Protein AF-A0A9E3A0Z9-F1 (afdb_monomer_lite)

Structure (mmCIF, N/CA/C/O backbone):
data_AF-A0A9E3A0Z9-F1
#
_entry.id   AF-A0A9E3A0Z9-F1
#
loop_
_atom_site.group_PDB
_atom_site.id
_atom_site.type_symbol
_atom_site.label_atom_id
_atom_site.label_alt_id
_atom_site.label_comp_id
_atom_site.label_asym_id
_atom_site.label_entity_id
_atom_site.label_seq_id
_atom_site.pdbx_PDB_ins_code
_atom_site.Cartn_x
_atom_site.Cartn_y
_atom_site.Cartn_z
_atom_site.occupancy
_atom_site.B_iso_or_equiv
_atom_site.auth_seq_id
_atom_site.auth_comp_id
_atom_site.auth_asym_id
_atom_site.auth_atom_id
_atom_site.pdbx_PDB_model_num
ATOM 1 N N . MET A 1 1 ? -8.422 15.807 7.560 1.00 93.38 1 MET A N 1
ATOM 2 C CA . MET A 1 1 ? -7.855 14.812 8.486 1.00 93.38 1 MET A CA 1
ATOM 3 C C . MET A 1 1 ? -8.916 13.778 8.808 1.00 93.38 1 MET A C 1
ATOM 5 O O . MET A 1 1 ? -10.058 14.167 9.030 1.00 93.38 1 MET A O 1
ATOM 9 N N . LEU A 1 2 ? -8.564 12.497 8.782 1.00 97.38 2 LEU A N 1
ATOM 10 C CA . LEU A 1 2 ? -9.433 11.378 9.141 1.00 97.38 2 LEU A CA 1
ATOM 11 C C . LEU A 1 2 ? -8.827 10.648 10.336 1.00 97.38 2 LEU A C 1
ATOM 13 O O . LEU A 1 2 ? -7.613 10.468 10.380 1.00 97.38 2 LEU A O 1
ATOM 17 N N . GLN A 1 3 ? -9.668 10.212 11.266 1.00 98.00 3 GLN A N 1
ATOM 18 C CA . GLN A 1 3 ? -9.261 9.460 12.449 1.00 98.00 3 GLN A CA 1
ATOM 19 C C . GLN A 1 3 ? -9.745 8.022 12.341 1.00 98.00 3 GLN A C 1
ATOM 21 O O . GLN A 1 3 ? -10.864 7.761 11.891 1.00 98.00 3 GLN A O 1
ATOM 26 N N . GLY A 1 4 ? -8.900 7.087 12.757 1.00 98.12 4 GLY A N 1
ATOM 27 C CA . GLY A 1 4 ? -9.261 5.684 12.765 1.00 98.12 4 GLY A CA 1
ATOM 28 C C . GLY A 1 4 ? -8.598 4.890 13.873 1.00 98.12 4 GLY A C 1
ATOM 29 O O . GLY A 1 4 ? -7.607 5.297 14.486 1.00 98.12 4 GLY A O 1
ATOM 30 N N . ALA A 1 5 ? -9.159 3.713 14.121 1.00 98.62 5 ALA A N 1
ATOM 31 C CA . ALA A 1 5 ? -8.646 2.774 15.094 1.00 98.62 5 ALA A CA 1
ATOM 32 C C . ALA A 1 5 ? -8.959 1.324 14.713 1.00 98.62 5 ALA A C 1
ATOM 34 O O . ALA A 1 5 ? -9.880 1.026 13.952 1.00 98.62 5 ALA A O 1
ATOM 35 N N . CYS A 1 6 ? -8.197 0.380 15.264 1.00 98.62 6 CYS A N 1
ATOM 36 C CA . CYS A 1 6 ? -8.640 -1.012 15.275 1.00 98.62 6 CYS A CA 1
ATOM 37 C C . CYS A 1 6 ? -9.881 -1.179 16.177 1.00 98.62 6 CYS A C 1
ATOM 39 O O . CYS A 1 6 ? -10.184 -0.311 16.991 1.00 98.62 6 CYS A O 1
ATOM 41 N N . HIS A 1 7 ? -10.573 -2.322 16.093 1.00 98.31 7 HIS A N 1
ATOM 42 C CA . HIS A 1 7 ? -11.828 -2.538 16.831 1.00 98.31 7 HIS A CA 1
ATOM 43 C C . HIS A 1 7 ? -11.708 -2.332 18.351 1.00 98.31 7 HIS A C 1
ATOM 45 O O . HIS A 1 7 ? -12.604 -1.760 18.959 1.00 98.31 7 HIS A O 1
ATOM 51 N N . CYS A 1 8 ? -10.603 -2.763 18.972 1.00 98.25 8 CYS A N 1
ATOM 52 C CA . CYS A 1 8 ? -10.393 -2.571 20.411 1.00 98.25 8 CYS A CA 1
ATOM 53 C C . CYS A 1 8 ? -9.849 -1.181 20.787 1.00 98.25 8 CYS A C 1
ATOM 55 O O . CYS A 1 8 ? -9.612 -0.925 21.963 1.00 98.25 8 CYS A O 1
ATOM 57 N N . GLY A 1 9 ? -9.587 -0.303 19.814 1.00 98.12 9 GLY A N 1
ATOM 58 C CA . GLY A 1 9 ? -9.062 1.044 20.049 1.00 98.12 9 GLY A CA 1
ATOM 59 C C . GLY A 1 9 ? -7.584 1.113 20.450 1.00 98.12 9 GLY A C 1
ATOM 60 O O . GLY A 1 9 ? -7.085 2.203 20.713 1.00 98.12 9 GLY A O 1
ATOM 61 N N . CYS A 1 10 ? -6.878 -0.019 20.517 1.00 98.06 10 CYS A N 1
ATOM 62 C CA . CYS A 1 10 ? -5.469 -0.076 20.919 1.00 98.06 10 CYS A CA 1
ATOM 63 C C . CYS A 1 10 ? -4.543 0.557 19.870 1.00 98.06 10 CYS A C 1
ATOM 65 O O . CYS A 1 10 ? -3.670 1.347 20.218 1.00 98.06 10 CYS A O 1
ATOM 67 N N . VAL A 1 11 ? -4.773 0.247 18.591 1.00 98.75 11 VAL A N 1
ATOM 68 C CA . VAL A 1 11 ? -4.082 0.887 17.468 1.00 98.75 11 VAL A CA 1
ATOM 69 C C . VAL A 1 11 ? -4.921 2.067 17.012 1.00 98.75 11 VAL A C 1
ATOM 71 O O . VAL A 1 11 ? -6.063 1.854 16.604 1.00 98.75 11 VAL A O 1
ATOM 74 N N . LYS A 1 12 ? -4.358 3.273 17.056 1.00 98.62 12 LYS A N 1
ATOM 75 C CA . LYS A 1 12 ? -5.005 4.521 16.629 1.00 98.62 12 LYS A CA 1
ATOM 76 C C . LYS A 1 12 ? -4.141 5.222 15.599 1.00 98.62 12 LYS A C 1
ATOM 78 O O . LYS A 1 12 ? -2.916 5.145 15.676 1.00 98.62 12 LYS A O 1
ATOM 83 N N . PHE A 1 13 ? -4.770 5.904 14.658 1.00 98.62 13 PHE A N 1
ATOM 84 C CA . PHE A 1 13 ? -4.065 6.633 13.619 1.00 98.62 13 PHE A CA 1
ATOM 85 C C . PHE A 1 13 ? -4.859 7.825 13.112 1.00 98.62 13 PHE A C 1
ATOM 87 O O . PHE A 1 13 ? -6.088 7.860 13.194 1.00 98.62 13 PHE A O 1
ATOM 94 N N . GLU A 1 14 ? -4.122 8.759 12.534 1.00 98.38 14 GLU A N 1
ATOM 95 C CA . GLU A 1 14 ? -4.649 9.845 11.728 1.00 98.38 14 GLU A CA 1
ATOM 96 C C . GLU A 1 14 ? -4.107 9.742 10.309 1.00 98.38 14 GLU A C 1
ATOM 98 O O . GLU A 1 14 ? -3.005 9.242 10.075 1.00 98.38 14 GLU A O 1
ATOM 103 N N . VAL A 1 15 ? -4.926 10.157 9.345 1.00 98.00 15 VAL A N 1
ATOM 104 C CA . VAL A 1 15 ? -4.524 10.192 7.944 1.00 98.00 15 VAL A CA 1
ATOM 105 C C . VAL A 1 15 ? -5.100 11.398 7.211 1.00 98.00 15 VAL A C 1
ATOM 107 O O . VAL A 1 15 ? -6.305 11.675 7.252 1.00 98.00 15 VAL A O 1
ATOM 110 N N . GLU A 1 16 ? -4.243 12.115 6.492 1.00 97.81 16 GLU A N 1
ATOM 111 C CA . GLU A 1 16 ? -4.647 13.145 5.549 1.00 97.81 16 GLU A CA 1
ATOM 112 C C . GLU A 1 16 ? -4.947 12.505 4.191 1.00 97.81 16 GLU A C 1
ATOM 114 O O . GLU A 1 16 ? -4.068 12.192 3.397 1.00 97.81 16 GLU A O 1
ATOM 119 N N . ALA A 1 17 ? -6.228 12.271 3.911 1.00 94.94 17 ALA A N 1
ATOM 120 C CA . ALA A 1 17 ? -6.646 11.729 2.628 1.00 94.94 17 ALA A CA 1
ATOM 121 C C . ALA A 1 17 ? -8.016 12.257 2.210 1.00 94.94 17 ALA A C 1
ATOM 123 O O . ALA A 1 17 ? -8.926 12.428 3.024 1.00 94.94 17 ALA A O 1
ATOM 124 N N . LYS A 1 18 ? -8.191 12.437 0.899 1.00 94.06 18 LYS A N 1
ATOM 125 C CA . LYS A 1 18 ? -9.509 12.559 0.278 1.00 94.06 18 LYS A CA 1
ATOM 126 C C . LYS A 1 18 ? -10.006 11.153 -0.061 1.00 94.06 18 LYS A C 1
ATOM 128 O O . LYS A 1 18 ? -9.414 10.492 -0.910 1.00 94.06 18 LYS A O 1
ATOM 133 N N . LEU A 1 19 ? -11.069 10.694 0.600 1.00 94.00 19 LEU A N 1
ATOM 134 C CA . LEU A 1 19 ? -11.705 9.400 0.319 1.00 94.00 19 LEU A CA 1
ATOM 135 C C . LEU A 1 19 ? -12.586 9.492 -0.933 1.00 94.00 19 LEU A C 1
ATOM 137 O O . LEU A 1 19 ? -13.796 9.675 -0.851 1.00 94.00 19 LEU A O 1
ATOM 141 N N . ASP A 1 20 ? -11.973 9.406 -2.108 1.00 92.38 20 ASP A N 1
ATOM 142 C CA . ASP A 1 20 ? -12.653 9.427 -3.408 1.00 92.38 20 ASP A CA 1
ATOM 143 C C . ASP A 1 20 ? -12.890 8.021 -3.993 1.00 92.38 20 ASP A C 1
ATOM 145 O O . ASP A 1 20 ? -13.723 7.841 -4.887 1.00 92.38 20 ASP A O 1
ATOM 149 N N . TYR A 1 21 ? -12.176 7.012 -3.495 1.00 96.69 21 TYR A N 1
ATOM 150 C CA . TYR A 1 21 ? -12.401 5.605 -3.804 1.00 96.69 21 TYR A CA 1
ATOM 151 C C . TYR A 1 21 ? -11.877 4.699 -2.690 1.00 96.69 21 TYR A C 1
ATOM 153 O O . TYR A 1 21 ? -11.200 5.138 -1.769 1.00 96.69 21 TYR A O 1
ATOM 161 N N . VAL A 1 22 ? -12.169 3.409 -2.815 1.00 98.00 22 VAL A N 1
ATOM 162 C CA . VAL A 1 22 ? -11.526 2.331 -2.058 1.00 98.00 22 VAL A CA 1
ATOM 163 C C . VAL A 1 22 ? -11.139 1.202 -2.994 1.00 98.00 22 VAL A C 1
ATOM 165 O O . VAL A 1 22 ? -11.735 1.036 -4.058 1.00 98.00 22 VAL A O 1
ATOM 168 N N . VAL A 1 23 ? -10.141 0.417 -2.610 1.00 97.56 23 VAL A N 1
ATOM 169 C CA . VAL A 1 23 ? -9.679 -0.752 -3.351 1.00 97.56 23 VAL A CA 1
ATOM 170 C C . VAL A 1 23 ? -10.150 -2.021 -2.655 1.00 97.56 23 VAL A C 1
ATOM 172 O O . VAL A 1 23 ? -9.829 -2.254 -1.488 1.00 97.56 23 VAL A O 1
ATOM 175 N N . ASP A 1 24 ? -10.861 -2.857 -3.406 1.00 97.94 24 ASP A N 1
ATOM 176 C CA . ASP A 1 24 ? -11.280 -4.197 -2.996 1.00 97.94 24 ASP A CA 1
ATOM 177 C C . ASP A 1 24 ? -10.513 -5.244 -3.814 1.00 97.94 24 ASP A C 1
ATOM 179 O O . ASP A 1 24 ? -10.641 -5.314 -5.037 1.00 97.94 24 ASP A O 1
ATOM 183 N N . CYS A 1 25 ? -9.666 -6.026 -3.144 1.00 97.44 25 CYS A N 1
ATOM 184 C CA . CYS A 1 25 ? -8.789 -7.006 -3.778 1.00 97.44 25 CYS A CA 1
ATOM 185 C C . CYS A 1 25 ? -9.310 -8.429 -3.559 1.00 97.44 25 CYS A C 1
ATOM 187 O O . CYS A 1 25 ? -9.477 -8.880 -2.425 1.00 97.44 25 CYS A O 1
ATOM 189 N N . ASN A 1 26 ? -9.468 -9.177 -4.651 1.00 97.75 26 ASN A N 1
ATOM 190 C CA . ASN A 1 26 ? -10.032 -10.531 -4.634 1.00 97.75 26 ASN A CA 1
ATOM 191 C C . ASN A 1 26 ? -9.015 -11.654 -4.311 1.00 97.75 26 ASN A C 1
ATOM 193 O O . ASN A 1 26 ? -9.398 -12.828 -4.302 1.00 97.75 26 ASN A O 1
ATOM 197 N N . CYS A 1 27 ? -7.735 -11.345 -4.049 1.00 96.44 27 CYS A N 1
ATOM 198 C CA . CYS A 1 27 ? -6.728 -12.380 -3.781 1.00 96.44 27 CYS A CA 1
ATOM 199 C C . CYS A 1 27 ? -7.078 -13.197 -2.528 1.00 96.44 27 CYS A C 1
ATOM 201 O O . CYS A 1 27 ? -7.818 -12.744 -1.651 1.00 96.44 27 CYS A O 1
ATOM 203 N N . SER A 1 28 ? -6.501 -14.395 -2.400 1.00 97.12 28 SER A N 1
ATOM 204 C CA . SER A 1 28 ? -6.833 -15.345 -1.329 1.00 97.12 28 SER A CA 1
ATOM 205 C C . SER A 1 28 ? -6.736 -14.754 0.087 1.00 97.12 28 SER A C 1
ATOM 207 O O . SER A 1 28 ? -7.569 -15.084 0.935 1.00 97.12 28 SER A O 1
ATOM 209 N N . SER A 1 29 ? -5.769 -13.870 0.347 1.00 96.44 29 SER A N 1
ATOM 210 C CA . SER A 1 29 ? -5.614 -13.192 1.638 1.00 96.44 29 SER A CA 1
ATOM 211 C C . SER A 1 29 ? -6.594 -12.025 1.802 1.00 96.44 29 SER A C 1
ATOM 213 O O . SER A 1 29 ? -7.256 -11.918 2.833 1.00 96.44 29 SER A O 1
ATOM 215 N N . CYS A 1 30 ? -6.728 -11.161 0.792 1.00 96.38 30 CYS A N 1
ATOM 216 C CA . CYS A 1 30 ? -7.554 -9.953 0.872 1.00 96.38 30 CYS A CA 1
ATOM 217 C C . CYS A 1 30 ? -9.050 -10.272 0.966 1.00 96.38 30 CYS A C 1
ATOM 219 O O . CYS A 1 30 ? -9.719 -9.730 1.846 1.00 96.38 30 CYS A O 1
ATOM 221 N N . ARG A 1 31 ? -9.546 -11.244 0.187 1.00 96.75 31 ARG A N 1
ATOM 222 C CA . ARG A 1 31 ? -10.953 -11.676 0.261 1.00 96.75 31 ARG A CA 1
ATOM 223 C C . ARG A 1 31 ? -11.354 -12.216 1.636 1.00 96.75 31 ARG A C 1
ATOM 225 O O . ARG A 1 31 ? -12.520 -12.154 1.994 1.00 96.75 31 ARG A O 1
ATOM 232 N N . ARG A 1 32 ? -10.402 -12.779 2.396 1.00 97.31 32 ARG A N 1
ATOM 233 C CA . ARG A 1 32 ? -10.636 -13.291 3.759 1.00 97.31 32 ARG A CA 1
ATOM 234 C C . ARG A 1 32 ? -10.639 -12.176 4.803 1.00 97.31 32 ARG A C 1
ATOM 236 O O . ARG A 1 32 ? -11.333 -12.299 5.800 1.00 97.31 32 ARG A O 1
ATOM 243 N N . LYS A 1 33 ? -9.877 -11.103 4.571 1.00 96.00 33 LYS A N 1
ATOM 244 C CA . LYS A 1 33 ? -9.833 -9.929 5.458 1.00 96.00 33 LYS A CA 1
ATOM 245 C C . LYS A 1 33 ? -11.059 -9.032 5.292 1.00 96.00 33 LYS A C 1
ATOM 247 O O . LYS A 1 33 ? -11.434 -8.361 6.243 1.00 96.00 33 LYS A O 1
ATOM 252 N N . GLY A 1 34 ? -11.636 -8.968 4.087 1.00 96.06 34 GLY A N 1
ATOM 253 C CA . GLY A 1 34 ? -12.782 -8.096 3.787 1.00 96.06 34 GLY A CA 1
ATOM 254 C C . GLY A 1 34 ? -12.481 -6.595 3.929 1.00 96.06 34 GLY A C 1
ATOM 255 O O . GLY A 1 34 ? -13.395 -5.787 4.107 1.00 96.06 34 GLY A O 1
ATOM 256 N N . ALA A 1 35 ? -11.199 -6.222 3.899 1.00 96.94 35 ALA A N 1
ATOM 257 C CA . ALA A 1 35 ? -10.737 -4.851 4.071 1.00 96.94 35 ALA A CA 1
ATOM 258 C C . ALA A 1 35 ? -10.937 -4.023 2.793 1.00 96.94 35 ALA A C 1
ATOM 260 O O . ALA A 1 35 ? -10.783 -4.541 1.688 1.00 96.94 35 ALA A O 1
ATOM 261 N N . LEU 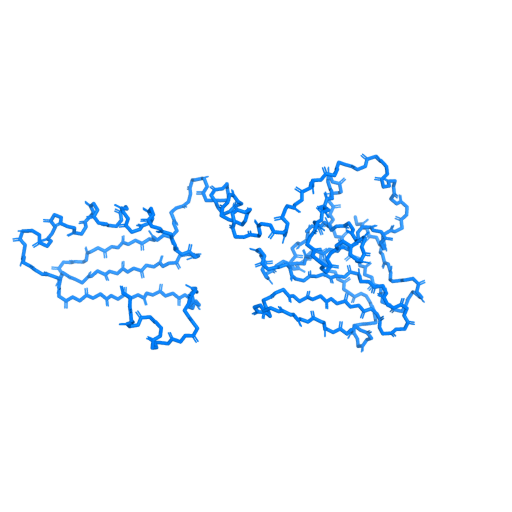A 1 36 ? -11.228 -2.733 2.967 1.00 98.19 36 LEU A N 1
ATOM 262 C CA . LEU A 1 36 ? -11.323 -1.753 1.885 1.00 98.19 36 LEU A CA 1
ATOM 263 C C . LEU A 1 36 ? -10.150 -0.787 2.011 1.00 98.19 36 LEU A C 1
ATOM 265 O O . LEU A 1 36 ? -10.084 -0.026 2.972 1.00 98.19 36 LEU A O 1
ATOM 269 N N . TRP A 1 37 ? -9.208 -0.849 1.075 1.00 98.12 37 TRP A N 1
ATOM 270 C CA . TRP A 1 37 ? -7.937 -0.133 1.186 1.00 98.12 37 TRP A CA 1
ATOM 271 C C . TRP A 1 37 ? -7.987 1.226 0.495 1.00 98.12 37 TRP A C 1
ATOM 273 O O . TRP A 1 37 ? -8.442 1.313 -0.642 1.00 98.12 37 TRP A O 1
ATOM 283 N N . HIS A 1 38 ? -7.435 2.260 1.122 1.00 98.00 38 HIS A N 1
ATOM 284 C CA . HIS A 1 38 ? -7.137 3.531 0.456 1.00 98.00 38 HIS A CA 1
ATOM 285 C C . HIS A 1 38 ? -5.660 3.890 0.649 1.00 98.00 38 HIS A C 1
ATOM 287 O O . HIS A 1 38 ? -5.158 3.732 1.765 1.00 98.00 38 HIS A O 1
ATOM 293 N N . PRO A 1 39 ? -4.923 4.299 -0.402 1.00 96.31 39 PRO A N 1
ATOM 294 C CA . PRO A 1 39 ? -3.501 4.579 -0.272 1.00 96.31 39 PRO A CA 1
ATOM 295 C C . PRO A 1 39 ? -3.247 5.961 0.347 1.00 96.31 39 PRO A C 1
ATOM 297 O O . PRO A 1 39 ? -3.937 6.927 0.034 1.00 96.31 39 PRO A O 1
ATOM 300 N N . ALA A 1 40 ? -2.192 6.063 1.149 1.00 96.50 40 ALA A N 1
ATOM 301 C CA . ALA A 1 40 ? -1.688 7.296 1.753 1.00 96.50 40 ALA A CA 1
ATOM 302 C C . ALA A 1 40 ? -0.171 7.398 1.518 1.00 96.50 40 ALA A C 1
ATOM 304 O O . ALA A 1 40 ? 0.505 6.370 1.377 1.00 96.50 40 ALA A O 1
ATOM 305 N N . ALA A 1 41 ? 0.374 8.611 1.384 1.00 94.38 41 ALA A N 1
ATOM 306 C CA . ALA A 1 41 ? 1.829 8.771 1.396 1.00 94.38 41 ALA A CA 1
ATOM 307 C C . ALA A 1 41 ? 2.382 8.500 2.805 1.00 94.38 41 ALA A C 1
ATOM 309 O O . ALA A 1 41 ? 1.627 8.449 3.773 1.00 94.38 41 ALA A O 1
ATOM 310 N N . GLU A 1 42 ? 3.701 8.326 2.922 1.00 92.00 42 GLU A N 1
ATOM 311 C CA . GLU A 1 42 ? 4.352 8.158 4.231 1.00 92.00 42 GLU A CA 1
ATOM 312 C C . GLU A 1 42 ? 4.030 9.313 5.178 1.00 92.00 42 GLU A C 1
ATOM 314 O O . GLU A 1 42 ? 3.682 9.088 6.327 1.00 92.00 42 GLU A O 1
ATOM 319 N N . ALA A 1 43 ? 4.129 10.540 4.664 1.00 95.44 43 ALA A N 1
ATOM 320 C CA . ALA A 1 43 ? 3.953 11.764 5.435 1.00 95.44 43 ALA A CA 1
ATOM 321 C C . ALA A 1 43 ? 2.492 12.042 5.817 1.00 95.44 43 ALA A C 1
ATOM 323 O O . ALA A 1 43 ? 2.250 12.854 6.701 1.00 95.44 43 ALA A O 1
ATOM 324 N N . ASP A 1 44 ? 1.537 11.374 5.165 1.00 97.31 44 ASP A N 1
ATOM 325 C CA . ASP A 1 44 ? 0.112 11.642 5.350 1.00 97.31 44 ASP A CA 1
ATOM 326 C C . ASP A 1 44 ? -0.521 10.736 6.410 1.00 97.31 44 ASP A C 1
ATOM 328 O O . ASP A 1 44 ? -1.692 10.924 6.716 1.00 97.31 44 ASP A O 1
ATOM 332 N N . LEU A 1 45 ? 0.187 9.720 6.923 1.00 98.00 45 LEU A N 1
ATOM 333 C CA . LEU A 1 45 ? -0.345 8.762 7.894 1.00 98.00 45 LEU A CA 1
ATOM 334 C C . LEU A 1 45 ? 0.523 8.726 9.147 1.00 98.00 45 LEU A C 1
ATOM 336 O O . LEU A 1 45 ? 1.700 8.378 9.089 1.00 98.00 45 LEU A O 1
ATOM 340 N N . GLU A 1 46 ? -0.102 8.978 10.291 1.00 98.12 46 GLU A N 1
ATOM 341 C CA . GLU A 1 46 ? 0.545 8.936 11.596 1.00 98.12 46 GLU A CA 1
ATOM 342 C C . GLU A 1 46 ? -0.124 7.889 12.491 1.00 98.12 46 GLU A C 1
ATOM 344 O O . GLU A 1 46 ? -1.342 7.887 12.678 1.00 98.12 46 GLU A O 1
ATOM 349 N N . ILE A 1 47 ? 0.672 6.982 13.065 1.00 98.19 47 ILE A N 1
ATOM 350 C CA . ILE A 1 47 ? 0.198 6.039 14.082 1.00 98.19 47 ILE A CA 1
ATOM 351 C C . ILE A 1 47 ? 0.299 6.733 15.439 1.00 98.19 47 ILE A C 1
ATOM 353 O O . ILE A 1 47 ? 1.378 6.867 16.005 1.00 98.19 47 ILE A O 1
ATOM 357 N N . LEU A 1 48 ? -0.848 7.134 15.980 1.00 98.06 48 LEU A N 1
ATOM 358 C CA . LEU A 1 48 ? -0.943 7.853 17.252 1.00 98.06 48 LEU A CA 1
ATOM 359 C C . LEU A 1 48 ? -0.734 6.944 18.473 1.00 98.06 48 LEU A C 1
ATOM 361 O O . LEU A 1 48 ? -0.467 7.420 19.575 1.00 98.06 48 LEU A O 1
ATOM 365 N N . GLY A 1 49 ? -0.906 5.628 18.315 1.00 97.69 49 GLY A N 1
ATOM 366 C CA . GLY A 1 49 ? -0.717 4.667 19.399 1.00 97.69 49 GLY A CA 1
ATOM 367 C C . GLY A 1 49 ? -0.896 3.214 18.968 1.00 97.69 49 GLY A C 1
ATOM 368 O O . GLY A 1 49 ? -1.512 2.929 17.942 1.00 97.69 49 GLY A O 1
ATOM 369 N N . GLY A 1 50 ? -0.353 2.292 19.770 1.00 97.50 50 GLY A N 1
ATOM 370 C CA . GLY A 1 50 ? -0.480 0.845 19.556 1.00 97.50 50 GLY A CA 1
ATOM 371 C C . GLY A 1 50 ? 0.434 0.264 18.475 1.00 97.50 50 GLY A C 1
ATOM 372 O O . GLY A 1 50 ? 0.208 -0.862 18.039 1.00 97.50 50 GLY A O 1
ATOM 373 N N . GLU A 1 51 ? 1.475 0.982 18.036 1.00 97.75 51 GLU A N 1
ATOM 374 C CA . GLU A 1 51 ? 2.435 0.464 17.046 1.00 97.75 51 GLU A CA 1
ATOM 375 C C . GLU A 1 51 ? 3.085 -0.845 17.518 1.00 97.75 51 GLU A C 1
ATOM 377 O O . GLU A 1 51 ? 3.149 -1.822 16.772 1.00 97.75 51 GLU A O 1
ATOM 382 N N . ALA A 1 52 ? 3.463 -0.910 18.799 1.00 98.06 52 ALA A N 1
ATOM 383 C CA . ALA A 1 52 ? 4.014 -2.112 19.417 1.00 98.06 52 ALA A CA 1
ATOM 384 C C . ALA A 1 52 ? 3.027 -3.291 19.455 1.00 98.06 52 ALA A C 1
ATOM 386 O O . ALA A 1 52 ? 3.464 -4.413 19.699 1.00 98.06 52 ALA A O 1
ATOM 387 N N . ASP A 1 53 ? 1.729 -3.065 19.223 1.00 98.50 53 ASP A N 1
ATOM 388 C CA . ASP A 1 53 ? 0.664 -4.072 19.185 1.00 98.50 53 ASP A CA 1
ATOM 389 C C . ASP A 1 53 ? 0.281 -4.511 17.766 1.00 98.50 53 ASP A C 1
ATOM 391 O O . ASP A 1 53 ? -0.556 -5.409 17.591 1.00 98.50 53 ASP A O 1
ATOM 395 N N . LEU A 1 54 ? 0.921 -3.931 16.748 1.00 98.56 54 LEU A N 1
ATOM 396 C CA . LEU A 1 54 ? 0.834 -4.410 15.378 1.00 98.56 54 LEU A CA 1
ATOM 397 C C . LEU A 1 54 ? 1.680 -5.670 15.187 1.00 98.56 54 LEU A C 1
ATOM 399 O O . LEU A 1 54 ? 2.836 -5.763 15.596 1.00 98.56 54 LEU A O 1
ATOM 403 N N . VAL A 1 55 ? 1.097 -6.649 14.503 1.00 98.69 55 VAL A N 1
ATOM 404 C CA . VAL A 1 55 ? 1.762 -7.876 14.072 1.00 98.69 55 VAL A CA 1
ATOM 405 C C . VAL A 1 55 ? 1.889 -7.851 12.560 1.00 98.69 55 VAL A C 1
ATOM 407 O O . VAL A 1 55 ? 0.913 -7.623 11.843 1.00 98.69 55 VAL A O 1
ATOM 410 N N . LEU A 1 56 ? 3.106 -8.093 12.079 1.00 98.56 56 LEU A N 1
ATOM 411 C CA . LEU A 1 56 ? 3.423 -8.180 10.662 1.00 98.56 56 LEU A CA 1
ATOM 412 C C . LEU A 1 56 ? 3.158 -9.595 10.133 1.00 98.56 56 LEU A C 1
ATOM 414 O O . LEU A 1 56 ? 3.722 -10.574 10.613 1.00 98.56 56 LEU A O 1
ATOM 418 N N . TYR A 1 57 ? 2.350 -9.679 9.082 1.00 98.31 57 TYR A N 1
ATOM 419 C CA . TYR A 1 57 ? 2.130 -10.874 8.282 1.00 98.31 57 TYR A CA 1
ATOM 420 C C . TYR A 1 57 ? 2.616 -10.657 6.844 1.00 98.31 57 TYR A C 1
ATOM 422 O O . TYR A 1 57 ? 2.216 -9.704 6.167 1.00 98.31 57 TYR A O 1
ATOM 430 N N . GLN A 1 58 ? 3.465 -11.566 6.367 1.00 97.88 58 GLN A N 1
ATOM 431 C CA . GLN A 1 58 ? 4.012 -11.589 5.010 1.00 97.88 58 GLN A CA 1
ATOM 432 C C . GLN A 1 58 ? 3.874 -13.002 4.439 1.00 97.88 58 GLN A C 1
ATOM 434 O O . GLN A 1 58 ? 3.989 -13.987 5.164 1.00 97.88 58 GLN A O 1
ATOM 439 N N . PHE A 1 59 ? 3.646 -13.102 3.135 1.00 93.81 59 PHE A N 1
ATOM 440 C CA . PHE A 1 59 ? 3.543 -14.374 2.421 1.00 93.81 59 PHE A CA 1
ATOM 441 C C . PHE A 1 59 ? 4.012 -14.204 0.971 1.00 93.81 59 PHE A C 1
ATOM 443 O O . PHE A 1 59 ? 4.235 -13.078 0.517 1.00 93.81 59 PHE A O 1
ATOM 450 N N . ASN A 1 60 ? 4.138 -15.318 0.244 1.00 93.06 60 ASN A N 1
ATOM 451 C CA . ASN A 1 60 ? 4.599 -15.347 -1.146 1.00 93.06 60 ASN A CA 1
ATOM 452 C C . ASN A 1 60 ? 5.953 -14.621 -1.311 1.00 93.06 60 ASN A C 1
ATOM 454 O O . ASN A 1 60 ? 6.910 -14.990 -0.639 1.00 93.06 60 ASN A O 1
ATOM 458 N N . THR A 1 61 ? 6.025 -13.548 -2.108 1.00 90.06 61 THR A N 1
ATOM 459 C CA . THR A 1 61 ? 7.250 -12.756 -2.335 1.00 90.06 61 THR A CA 1
ATOM 460 C C . THR A 1 61 ? 7.738 -11.997 -1.100 1.00 90.06 61 THR A C 1
ATOM 462 O O . THR A 1 61 ? 8.797 -11.379 -1.129 1.00 90.06 61 THR A O 1
ATOM 465 N N . ARG A 1 62 ? 6.941 -11.960 -0.021 1.00 92.62 62 ARG A N 1
ATOM 466 C CA . ARG A 1 62 ? 7.203 -11.190 1.207 1.00 92.62 62 ARG A CA 1
ATOM 467 C C . ARG A 1 62 ? 7.359 -9.680 0.976 1.00 92.62 62 ARG A C 1
ATOM 469 O O . ARG A 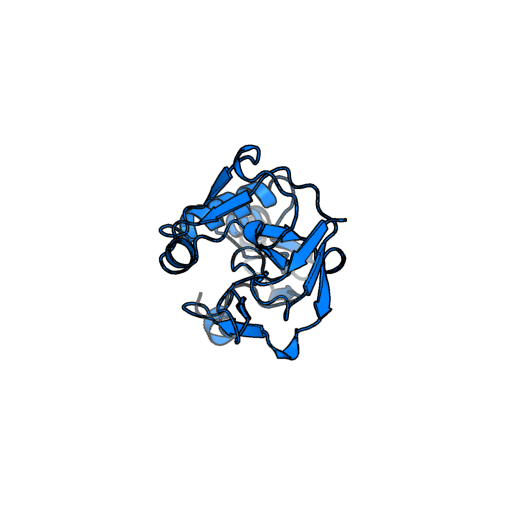1 62 ? 7.755 -8.964 1.886 1.00 92.62 62 ARG A O 1
ATOM 476 N N . THR A 1 63 ? 6.991 -9.168 -0.197 1.00 90.56 63 THR A N 1
ATOM 477 C CA . THR A 1 63 ? 7.064 -7.733 -0.510 1.00 90.56 63 THR A CA 1
ATOM 478 C C . THR A 1 63 ? 5.961 -6.949 0.199 1.00 90.56 63 THR A C 1
ATOM 480 O O . THR A 1 63 ? 6.230 -5.932 0.834 1.00 90.56 63 THR A O 1
ATOM 483 N N . ALA A 1 64 ? 4.715 -7.430 0.121 1.00 94.94 64 ALA A N 1
ATOM 484 C CA . ALA A 1 64 ? 3.608 -6.811 0.839 1.00 94.94 64 ALA A CA 1
ATOM 485 C C . ALA A 1 64 ? 3.751 -7.049 2.345 1.00 94.94 64 ALA A C 1
ATOM 487 O O . ALA A 1 64 ? 3.980 -8.181 2.778 1.00 94.94 64 ALA A O 1
ATOM 488 N N . LYS A 1 65 ? 3.556 -5.996 3.138 1.00 98.25 65 LYS A N 1
ATOM 489 C CA . LYS A 1 65 ? 3.535 -6.063 4.603 1.00 98.25 65 LYS A CA 1
ATOM 490 C C . LYS A 1 65 ? 2.107 -5.852 5.073 1.00 98.25 65 LYS A C 1
ATOM 492 O O . LYS A 1 65 ? 1.558 -4.776 4.868 1.00 98.25 65 LYS A O 1
ATOM 497 N N . HIS A 1 66 ? 1.485 -6.863 5.669 1.00 98.38 66 HIS A N 1
ATOM 498 C CA . HIS A 1 66 ? 0.149 -6.728 6.244 1.00 98.38 66 HIS A CA 1
ATOM 499 C C . HIS A 1 66 ? 0.252 -6.581 7.753 1.00 98.38 66 HIS A C 1
ATOM 501 O O . HIS A 1 66 ? 0.837 -7.446 8.395 1.00 98.38 66 HIS A O 1
ATOM 507 N N . TYR A 1 67 ? -0.355 -5.544 8.317 1.00 98.56 67 TYR A N 1
ATOM 508 C CA . TYR A 1 67 ? -0.334 -5.308 9.755 1.00 98.56 67 TYR A CA 1
ATOM 509 C C . TYR A 1 67 ? -1.712 -5.581 10.347 1.00 98.56 67 TYR A C 1
ATOM 511 O O . TYR A 1 67 ? -2.722 -5.188 9.760 1.00 98.56 67 TYR A O 1
ATOM 519 N N . PHE A 1 68 ? -1.760 -6.269 11.485 1.00 98.69 68 PHE A N 1
ATOM 520 C CA . PHE A 1 68 ? -2.989 -6.472 12.250 1.00 98.69 68 PHE A CA 1
ATOM 521 C C . PHE A 1 68 ? -2.766 -6.263 13.739 1.00 98.69 68 PHE A C 1
ATOM 523 O O . PHE A 1 68 ? -1.675 -6.491 14.250 1.00 98.69 68 PHE A O 1
ATOM 530 N N . CYS A 1 69 ? -3.805 -5.829 14.442 1.00 98.75 69 CYS A N 1
ATOM 531 C CA . CYS A 1 69 ? -3.769 -5.692 15.889 1.00 98.75 69 CYS A CA 1
ATOM 532 C C . CYS A 1 69 ? -3.768 -7.079 16.541 1.00 98.75 69 CYS A C 1
ATOM 534 O O . CYS A 1 69 ? -4.701 -7.856 16.324 1.00 98.75 69 CYS A O 1
ATOM 536 N N . ARG A 1 70 ? -2.775 -7.373 17.390 1.00 98.62 70 ARG A N 1
ATOM 537 C CA . ARG A 1 70 ? -2.702 -8.655 18.119 1.00 98.62 70 ARG A CA 1
ATOM 538 C C . ARG A 1 70 ? -3.911 -8.937 19.015 1.00 98.62 70 ARG A C 1
ATOM 540 O O . ARG A 1 70 ? -4.188 -10.093 19.300 1.00 98.62 70 ARG A O 1
ATOM 547 N N . HIS A 1 71 ? -4.612 -7.890 19.456 1.00 98.56 71 HIS A N 1
ATOM 548 C CA . HIS A 1 71 ? -5.693 -7.994 20.442 1.00 98.56 71 HIS A CA 1
ATOM 549 C C . HIS A 1 71 ? -7.056 -8.287 19.813 1.00 98.56 71 HIS A C 1
ATOM 551 O O . HIS A 1 71 ? -7.856 -9.001 20.402 1.00 98.56 71 HIS A O 1
ATOM 557 N N . CYS A 1 72 ? -7.338 -7.740 18.625 1.00 98.56 72 CYS A N 1
ATOM 558 C CA . CYS A 1 72 ? -8.650 -7.878 17.974 1.00 98.56 72 CYS A CA 1
ATOM 559 C C . CYS A 1 72 ? -8.599 -8.439 16.546 1.00 98.56 72 CYS A C 1
ATOM 561 O O . CYS A 1 72 ? -9.641 -8.588 15.915 1.00 98.56 72 CYS A O 1
ATOM 563 N N . GLY A 1 73 ? -7.413 -8.710 15.995 1.00 98.12 73 GLY A N 1
ATOM 564 C CA . GLY A 1 73 ? -7.247 -9.272 14.649 1.00 98.12 73 GLY A CA 1
ATOM 565 C C . GLY A 1 73 ? -7.542 -8.311 13.491 1.00 98.12 73 GLY A C 1
ATOM 566 O O . GLY A 1 73 ? -7.324 -8.666 12.335 1.00 98.12 73 GLY A O 1
ATOM 567 N N . ILE A 1 74 ? -8.008 -7.086 13.760 1.00 98.50 74 ILE A N 1
ATOM 568 C CA . ILE A 1 74 ? -8.288 -6.095 12.715 1.00 98.50 74 ILE A CA 1
ATOM 569 C C . ILE A 1 74 ? -6.999 -5.673 12.021 1.00 98.50 74 ILE A C 1
ATOM 571 O O . ILE A 1 74 ? -5.994 -5.407 12.676 1.00 98.50 74 ILE A O 1
ATOM 575 N N . HIS A 1 75 ? -7.063 -5.570 10.694 1.00 98.38 75 HIS A N 1
ATOM 576 C CA . HIS A 1 75 ? -5.983 -5.096 9.838 1.00 98.38 75 HIS A CA 1
ATOM 577 C C . HIS A 1 75 ? -6.157 -3.600 9.520 1.00 98.38 75 HIS A C 1
ATOM 579 O O . HIS A 1 75 ? -6.891 -3.285 8.579 1.00 98.38 75 HIS A O 1
ATOM 585 N N . PRO A 1 76 ? -5.528 -2.674 10.268 1.00 98.38 76 PRO A N 1
ATOM 586 C CA . PRO A 1 76 ? -5.625 -1.247 9.976 1.00 98.38 76 PRO A CA 1
ATOM 587 C C . PRO A 1 76 ? -4.768 -0.830 8.776 1.00 98.38 76 PRO A C 1
ATOM 589 O O . PRO A 1 76 ? -5.173 0.075 8.055 1.00 98.38 76 PRO A O 1
ATOM 592 N N . PHE A 1 77 ? -3.637 -1.504 8.511 1.00 97.88 77 PHE A N 1
ATOM 593 C CA . PHE A 1 77 ? -2.666 -1.060 7.502 1.00 97.88 77 PHE A CA 1
ATOM 594 C C . PHE A 1 77 ? -2.091 -2.190 6.650 1.00 97.88 77 PHE A C 1
ATOM 596 O O . PHE A 1 77 ? -1.927 -3.333 7.095 1.00 97.88 77 PHE A O 1
ATOM 603 N N . ILE A 1 78 ? -1.673 -1.824 5.440 1.00 97.94 78 ILE A N 1
ATOM 604 C CA . ILE A 1 78 ? -0.741 -2.588 4.613 1.00 97.94 78 ILE A CA 1
ATOM 605 C C . ILE A 1 78 ? 0.331 -1.672 4.014 1.00 97.94 78 ILE A C 1
ATOM 607 O O . ILE A 1 78 ? 0.089 -0.493 3.769 1.00 97.94 78 ILE A O 1
ATOM 611 N N . ARG A 1 79 ? 1.488 -2.250 3.688 1.00 97.25 79 ARG A N 1
ATOM 612 C CA . ARG A 1 79 ? 2.336 -1.797 2.578 1.00 97.25 79 ARG A CA 1
ATOM 613 C C . ARG A 1 79 ? 2.048 -2.706 1.386 1.00 97.25 79 ARG A C 1
ATOM 615 O O . ARG A 1 79 ? 2.347 -3.902 1.480 1.00 97.25 79 ARG A O 1
ATOM 622 N N . PRO A 1 80 ? 1.400 -2.221 0.317 1.00 94.38 80 PRO A N 1
ATOM 623 C CA . PRO A 1 80 ? 1.004 -3.071 -0.797 1.00 94.38 80 PRO A CA 1
ATOM 624 C C . PRO A 1 80 ? 2.224 -3.554 -1.596 1.00 94.38 80 PRO A C 1
ATOM 626 O O . PRO A 1 80 ? 3.228 -2.860 -1.696 1.00 94.38 80 PRO A O 1
ATOM 629 N N . ARG A 1 81 ? 2.123 -4.735 -2.229 1.00 92.75 81 ARG A N 1
ATOM 630 C CA . ARG A 1 81 ? 3.167 -5.245 -3.149 1.00 92.75 81 ARG A CA 1
ATOM 631 C C . ARG A 1 81 ? 3.396 -4.293 -4.330 1.00 92.75 81 ARG A C 1
ATOM 633 O O . ARG A 1 81 ? 4.517 -4.178 -4.800 1.00 92.75 81 ARG A O 1
ATOM 640 N N . LEU A 1 82 ? 2.324 -3.649 -4.795 1.00 89.12 82 LEU A N 1
ATOM 641 C CA . LEU A 1 82 ? 2.313 -2.781 -5.972 1.00 89.12 82 LEU A CA 1
ATOM 642 C C . LEU A 1 82 ? 3.175 -1.526 -5.788 1.00 89.12 82 LEU A C 1
ATOM 644 O O . LEU A 1 82 ? 3.862 -1.116 -6.719 1.00 89.12 82 LEU A O 1
ATOM 648 N N . ASP A 1 83 ? 3.139 -0.958 -4.581 1.00 88.75 83 ASP A N 1
ATOM 649 C CA . ASP A 1 83 ? 3.935 0.195 -4.170 1.00 88.75 83 ASP A CA 1
ATOM 650 C C . ASP A 1 83 ? 4.320 0.057 -2.683 1.00 88.75 83 ASP A C 1
ATOM 652 O O . ASP A 1 83 ? 3.591 0.513 -1.795 1.00 88.75 83 ASP A O 1
ATOM 656 N N . PRO A 1 84 ? 5.460 -0.591 -2.386 1.00 89.31 84 PRO A N 1
ATOM 657 C CA . PRO A 1 84 ? 5.895 -0.831 -1.011 1.00 89.31 84 PRO A CA 1
ATOM 658 C C . PRO A 1 84 ? 6.302 0.439 -0.252 1.00 89.31 84 PRO A C 1
ATOM 660 O O . PRO A 1 84 ? 6.505 0.370 0.961 1.00 89.31 84 PRO A O 1
ATOM 663 N N . SER A 1 85 ? 6.448 1.575 -0.947 1.00 87.62 85 SER A N 1
ATOM 664 C CA . SER A 1 85 ? 6.840 2.858 -0.351 1.00 87.62 85 SER A CA 1
ATOM 665 C C . SER A 1 85 ? 5.678 3.592 0.316 1.00 87.62 85 SER A C 1
ATOM 667 O O . SER A 1 85 ? 5.899 4.488 1.123 1.00 87.62 85 SER A O 1
ATOM 669 N N . ARG A 1 86 ? 4.436 3.191 0.024 1.00 91.94 86 ARG A N 1
ATOM 670 C CA . ARG A 1 86 ? 3.220 3.842 0.518 1.00 91.94 86 ARG A CA 1
ATOM 671 C C . ARG A 1 86 ? 2.486 2.997 1.536 1.00 91.94 86 ARG A C 1
ATOM 673 O O . ARG A 1 86 ? 2.548 1.767 1.507 1.00 91.94 86 ARG A O 1
ATOM 680 N N . TRP A 1 87 ? 1.760 3.662 2.422 1.00 97.44 87 TRP A N 1
ATOM 681 C CA . TRP A 1 87 ? 0.751 3.004 3.234 1.00 97.44 87 TRP A CA 1
ATOM 682 C C . TRP A 1 87 ? -0.523 2.805 2.415 1.00 97.44 87 TRP A C 1
ATOM 684 O O . TRP A 1 87 ? -0.838 3.572 1.506 1.00 97.44 87 TRP A O 1
ATOM 694 N N . ALA A 1 88 ? -1.301 1.794 2.774 1.00 97.94 88 ALA A N 1
ATOM 695 C CA . ALA A 1 88 ? -2.733 1.822 2.549 1.00 97.94 88 ALA A CA 1
ATOM 696 C C . ALA A 1 88 ? -3.448 1.453 3.845 1.00 97.94 88 ALA A C 1
ATOM 698 O O . ALA A 1 88 ? -3.089 0.471 4.502 1.00 97.94 88 ALA A O 1
ATOM 699 N N . PHE A 1 89 ? -4.444 2.250 4.211 1.00 98.56 89 PHE A N 1
ATOM 700 C CA . PHE A 1 89 ? -5.226 2.065 5.425 1.00 98.56 89 PHE A CA 1
ATOM 701 C C . PHE A 1 89 ? -6.578 1.437 5.095 1.00 98.56 89 PHE A C 1
ATOM 703 O O . PHE A 1 89 ? -7.118 1.613 4.000 1.00 98.56 89 PHE A O 1
ATOM 710 N N . ASN A 1 90 ? -7.110 0.657 6.030 1.00 98.56 90 ASN A N 1
ATOM 711 C CA . ASN A 1 90 ? -8.427 0.055 5.901 1.00 98.56 90 ASN A CA 1
ATOM 712 C C . ASN A 1 90 ? -9.486 1.094 6.275 1.00 98.56 90 ASN A C 1
ATOM 714 O O . ASN A 1 90 ? -9.620 1.450 7.442 1.00 98.56 90 ASN A O 1
ATOM 718 N N . VAL A 1 91 ? -10.268 1.551 5.301 1.00 98.44 91 VAL A N 1
ATOM 719 C CA . VAL A 1 91 ? -11.297 2.584 5.495 1.00 98.44 91 VAL A CA 1
ATOM 720 C C . VAL A 1 91 ? -12.392 2.129 6.463 1.00 98.44 91 VAL A C 1
ATOM 722 O O . VAL A 1 91 ? -13.021 2.953 7.112 1.00 98.44 91 VAL A O 1
ATOM 725 N N . ARG A 1 92 ? -12.567 0.814 6.660 1.00 98.06 92 ARG A N 1
ATOM 726 C CA . ARG A 1 92 ? -13.476 0.270 7.686 1.00 98.06 92 ARG A CA 1
ATOM 727 C C . ARG A 1 92 ? -13.031 0.551 9.126 1.00 98.06 92 ARG A C 1
ATOM 729 O O . ARG A 1 92 ? -13.806 0.303 10.040 1.00 98.06 92 ARG A O 1
ATOM 736 N N . CYS A 1 93 ? -11.795 1.000 9.323 1.00 98.25 93 CYS A N 1
ATOM 737 C CA . CYS A 1 93 ? -11.256 1.410 10.616 1.00 98.25 93 CYS A CA 1
ATOM 738 C C . CYS A 1 93 ? -11.401 2.920 10.865 1.00 98.25 93 CYS A C 1
ATOM 740 O O . CYS A 1 93 ? -10.916 3.389 11.886 1.00 98.25 93 CYS A O 1
ATOM 742 N N . VAL A 1 94 ? -11.975 3.681 9.927 1.00 98.12 94 VAL A N 1
ATOM 743 C CA . VAL A 1 94 ? -12.119 5.141 10.022 1.00 98.12 94 VAL A CA 1
ATOM 744 C C . VAL A 1 94 ? -13.526 5.485 10.491 1.00 98.12 94 VAL A C 1
ATOM 746 O O . VAL A 1 94 ? -14.510 4.977 9.948 1.00 98.12 94 VAL A O 1
ATOM 749 N N . ASP A 1 95 ? -13.618 6.366 11.481 1.00 92.31 95 ASP A N 1
ATOM 750 C CA . ASP A 1 95 ? -14.894 6.766 12.066 1.00 92.31 95 ASP A CA 1
ATOM 751 C C . ASP A 1 95 ? -15.671 7.715 11.139 1.00 92.31 95 ASP A C 1
ATOM 753 O O . ASP A 1 95 ? -15.102 8.555 10.441 1.00 92.31 95 ASP A O 1
ATOM 757 N N . GLY A 1 96 ? -17.002 7.595 11.137 1.00 92.81 96 GLY A N 1
ATOM 758 C CA . GLY A 1 96 ? -17.888 8.535 10.437 1.00 92.81 96 GLY A CA 1
ATOM 759 C C . GLY A 1 96 ? -17.877 8.454 8.905 1.00 92.81 96 GLY A C 1
ATOM 760 O O . GLY A 1 96 ? -18.396 9.356 8.251 1.00 92.81 96 GLY A O 1
ATOM 761 N N . VAL A 1 97 ? -17.314 7.393 8.316 1.00 94.88 97 VAL A N 1
ATOM 762 C CA . VAL A 1 97 ? -17.293 7.199 6.858 1.00 94.88 97 VAL A CA 1
ATOM 763 C C . VAL A 1 97 ? -18.528 6.434 6.381 1.00 94.88 97 VAL A C 1
ATOM 765 O O . VAL A 1 97 ? -18.750 5.286 6.768 1.00 94.88 97 VAL A O 1
ATOM 768 N N . ASP A 1 98 ? -19.292 7.029 5.461 1.00 94.75 98 ASP A N 1
ATOM 769 C CA . ASP A 1 98 ? -20.319 6.309 4.702 1.00 94.75 98 ASP A CA 1
ATOM 770 C C . ASP A 1 98 ? -19.665 5.436 3.620 1.00 94.75 98 ASP A C 1
ATOM 772 O O . ASP A 1 98 ? -19.338 5.887 2.521 1.00 94.75 98 ASP A O 1
ATOM 776 N N . LEU A 1 99 ? -19.468 4.158 3.945 1.00 94.19 99 LEU A N 1
ATOM 777 C CA . LEU A 1 99 ? -18.853 3.186 3.042 1.00 94.19 99 LEU A CA 1
ATOM 778 C C . LEU A 1 99 ? -19.677 2.939 1.770 1.00 94.19 99 LEU A C 1
ATOM 780 O O . LEU A 1 99 ? -19.095 2.572 0.750 1.00 94.19 99 LEU A O 1
ATOM 784 N N . ALA A 1 100 ? -21.002 3.108 1.814 1.00 94.00 100 ALA A N 1
ATOM 785 C CA . ALA A 1 100 ? -21.873 2.840 0.669 1.00 94.00 100 ALA A CA 1
ATOM 786 C C . ALA A 1 100 ? -21.771 3.937 -0.402 1.00 94.00 100 ALA A C 1
ATOM 788 O O . ALA A 1 100 ? -21.982 3.666 -1.584 1.00 94.00 100 ALA A O 1
ATOM 789 N N . ALA A 1 101 ? -21.400 5.155 -0.000 1.00 94.56 101 ALA A N 1
ATOM 790 C CA . ALA A 1 101 ? -21.172 6.275 -0.906 1.00 94.56 101 ALA A CA 1
ATOM 791 C C . ALA A 1 101 ? -19.815 6.213 -1.635 1.00 94.56 101 ALA A C 1
ATOM 793 O O . ALA A 1 101 ? -19.599 6.944 -2.606 1.00 94.56 101 ALA A O 1
ATOM 794 N N . LEU A 1 102 ? -18.882 5.362 -1.191 1.00 96.00 102 LEU A N 1
ATOM 795 C CA . LEU A 1 102 ? -17.538 5.296 -1.763 1.00 96.00 102 LEU A CA 1
ATOM 796 C C . LEU A 1 102 ? -17.499 4.483 -3.058 1.00 96.00 102 LEU A C 1
ATOM 798 O O . LEU A 1 102 ? -18.007 3.366 -3.155 1.00 96.00 102 LEU A O 1
ATOM 802 N N . LYS A 1 103 ? -16.787 5.011 -4.057 1.00 97.88 103 LYS A N 1
ATOM 803 C CA . LYS A 1 103 ? -16.514 4.281 -5.296 1.00 97.88 103 LYS A CA 1
ATOM 804 C C . LYS A 1 103 ? -15.572 3.108 -5.024 1.00 97.88 103 LYS A C 1
ATOM 806 O O . LYS A 1 103 ? -14.406 3.308 -4.683 1.00 97.88 103 LYS A O 1
ATOM 811 N N . VAL A 1 104 ? -16.033 1.888 -5.278 1.00 97.94 104 VAL A N 1
ATOM 812 C CA . VAL A 1 104 ? -15.190 0.690 -5.180 1.00 97.94 104 VAL A CA 1
ATOM 813 C C . VAL A 1 104 ? -14.412 0.482 -6.480 1.00 97.94 104 VAL A C 1
ATOM 815 O O . VAL A 1 104 ? -14.977 0.428 -7.573 1.00 97.94 104 VAL A O 1
ATOM 818 N N . ARG A 1 105 ? -13.088 0.365 -6.369 1.00 96.69 105 ARG A N 1
ATOM 819 C CA . ARG A 1 105 ? -12.190 -0.087 -7.434 1.00 96.69 105 ARG A CA 1
ATOM 820 C C . ARG A 1 105 ? -11.800 -1.528 -7.146 1.00 96.69 105 ARG A C 1
ATOM 822 O O . ARG A 1 105 ? -11.054 -1.801 -6.208 1.00 96.69 105 ARG A O 1
ATOM 829 N N . HIS A 1 106 ? -12.284 -2.447 -7.968 1.00 96.69 106 HIS A N 1
ATOM 830 C CA . HIS A 1 106 ? -11.899 -3.845 -7.847 1.00 96.69 106 HIS A CA 1
ATOM 831 C C . HIS A 1 106 ? -10.487 -4.057 -8.397 1.00 96.69 106 HIS A C 1
ATOM 833 O O . HIS A 1 106 ? -10.164 -3.620 -9.503 1.00 96.69 106 HIS A O 1
ATOM 839 N N . PHE A 1 107 ? -9.649 -4.722 -7.609 1.00 95.50 107 PHE A N 1
ATOM 840 C CA . PHE A 1 107 ? -8.305 -5.134 -7.983 1.00 95.50 107 PHE A CA 1
ATOM 841 C C . PHE A 1 107 ? -8.270 -6.655 -8.123 1.00 95.50 107 PHE A C 1
ATOM 843 O O . PHE A 1 107 ? -8.573 -7.384 -7.172 1.00 95.50 107 PHE A O 1
ATOM 850 N N . ASP A 1 108 ? -7.874 -7.138 -9.300 1.00 96.25 108 ASP A N 1
ATOM 851 C CA . ASP A 1 108 ? -7.726 -8.567 -9.548 1.00 96.25 108 ASP A CA 1
ATOM 852 C C . ASP A 1 108 ? -6.371 -9.070 -9.033 1.00 96.25 108 ASP A C 1
ATOM 854 O O . ASP A 1 108 ? -5.366 -9.157 -9.737 1.00 96.25 108 ASP A O 1
ATOM 858 N N . GLY A 1 109 ? -6.344 -9.377 -7.741 1.00 94.31 109 GLY A N 1
ATOM 859 C CA . GLY A 1 109 ? -5.196 -9.969 -7.077 1.00 94.31 109 GLY A CA 1
ATOM 860 C C . GLY A 1 109 ? -5.096 -11.487 -7.231 1.00 94.31 109 GLY A C 1
ATOM 861 O O . GLY A 1 109 ? -4.117 -12.048 -6.741 1.00 94.31 109 GLY A O 1
ATOM 862 N N . VAL A 1 110 ? -6.066 -12.156 -7.869 1.00 95.88 110 VAL A N 1
ATOM 863 C CA . VAL A 1 110 ? -5.896 -13.543 -8.340 1.00 95.88 110 VAL A CA 1
ATOM 864 C C . VAL A 1 110 ? -4.939 -13.546 -9.531 1.00 95.88 110 VAL A C 1
ATOM 866 O O . VAL A 1 110 ? -3.959 -14.284 -9.516 1.00 95.88 110 VAL A O 1
ATOM 869 N N . ASN A 1 111 ? -5.154 -12.646 -10.494 1.00 93.69 111 ASN A N 1
ATOM 870 C CA . ASN A 1 111 ? -4.274 -12.450 -11.650 1.00 93.69 111 ASN A CA 1
ATOM 871 C C . ASN A 1 111 ? -3.303 -11.278 -11.424 1.00 93.69 111 ASN A C 1
ATOM 873 O O . ASN A 1 111 ? -3.263 -10.317 -12.196 1.00 93.69 111 ASN A O 1
ATOM 877 N N . TRP A 1 112 ? -2.536 -11.337 -10.327 1.00 91.88 112 TRP A N 1
ATOM 878 C CA . TRP A 1 112 ? -1.748 -10.193 -9.853 1.00 91.88 112 TRP A CA 1
ATOM 879 C C . TRP A 1 112 ? -0.753 -9.665 -10.893 1.00 91.88 112 TRP A C 1
ATOM 881 O O . TRP A 1 112 ? -0.697 -8.456 -11.081 1.00 91.88 112 TRP A O 1
ATOM 891 N N . GLU A 1 113 ? -0.003 -10.540 -11.576 1.00 86.25 113 GLU A N 1
ATOM 892 C CA . GLU A 1 113 ? 1.051 -10.118 -12.519 1.00 86.25 113 GLU A CA 1
ATOM 893 C C . GLU A 1 113 ? 0.482 -9.281 -13.674 1.00 86.25 113 GLU A C 1
ATOM 895 O O . GLU A 1 113 ? 0.944 -8.170 -13.920 1.00 86.25 113 GLU A O 1
ATOM 900 N N . ALA A 1 114 ? -0.600 -9.742 -14.310 1.00 83.00 114 ALA A N 1
ATOM 901 C CA . ALA A 1 114 ? -1.260 -8.998 -15.385 1.00 83.00 114 ALA A CA 1
ATOM 902 C C . ALA A 1 114 ? -1.864 -7.665 -14.897 1.00 83.00 114 ALA A C 1
ATOM 904 O O . ALA A 1 114 ? -1.820 -6.652 -15.597 1.00 83.00 114 ALA A O 1
ATOM 905 N N . THR A 1 115 ? -2.416 -7.645 -13.682 1.00 88.94 115 THR A N 1
ATOM 906 C CA . THR A 1 115 ? -3.004 -6.428 -13.102 1.00 88.94 115 THR A CA 1
ATOM 907 C C . THR A 1 115 ? -1.936 -5.402 -12.721 1.00 88.94 115 THR A C 1
ATOM 909 O O . THR A 1 115 ? -2.124 -4.203 -12.944 1.00 88.94 115 THR A O 1
ATOM 912 N N . ALA A 1 116 ? -0.815 -5.856 -12.157 1.00 85.19 116 ALA A N 1
ATOM 913 C CA . ALA A 1 116 ? 0.314 -5.007 -11.800 1.00 85.19 116 ALA A CA 1
ATOM 914 C C . ALA A 1 116 ? 0.966 -4.407 -13.048 1.00 85.19 116 ALA A C 1
ATOM 916 O O . ALA A 1 116 ? 1.206 -3.204 -13.079 1.00 85.19 116 ALA A O 1
ATOM 917 N N . GLU A 1 117 ? 1.138 -5.207 -14.099 1.00 79.75 117 GLU A N 1
ATOM 918 C CA . GLU A 1 117 ? 1.609 -4.754 -15.407 1.00 79.75 117 GLU A CA 1
ATOM 919 C C . GLU A 1 117 ? 0.764 -3.583 -15.931 1.00 79.75 117 GLU A C 1
ATOM 921 O O . GLU A 1 117 ? 1.269 -2.485 -16.164 1.00 79.75 117 GLU A O 1
ATOM 926 N N . ALA A 1 118 ? -0.560 -3.754 -15.994 1.00 79.94 118 ALA A N 1
ATOM 927 C CA . ALA A 1 118 ? -1.467 -2.694 -16.432 1.00 79.94 118 ALA A CA 1
ATOM 928 C C . ALA A 1 118 ? -1.411 -1.436 -15.542 1.00 79.94 118 ALA A C 1
ATOM 930 O O . ALA A 1 118 ? -1.606 -0.318 -16.030 1.00 79.94 118 ALA A O 1
ATOM 931 N N . TYR A 1 119 ? -1.168 -1.594 -14.238 1.00 82.00 119 TYR A N 1
ATOM 932 C CA . TYR A 1 119 ? -0.964 -0.468 -13.328 1.00 82.00 119 TYR A CA 1
ATOM 933 C C . TYR A 1 119 ? 0.337 0.274 -13.635 1.00 82.00 119 TYR A C 1
ATOM 935 O O . TYR A 1 119 ? 0.304 1.497 -13.788 1.00 82.00 119 TYR A O 1
ATOM 943 N N . TYR A 1 120 ? 1.455 -0.444 -13.769 1.00 76.19 120 TYR A N 1
ATOM 944 C CA . TYR A 1 120 ? 2.748 0.157 -14.073 1.00 76.19 120 TYR A CA 1
ATOM 945 C C . TYR A 1 120 ? 2.707 0.881 -15.416 1.00 76.19 120 TYR A C 1
ATOM 947 O O . TYR A 1 120 ? 3.112 2.034 -15.474 1.00 76.19 120 TYR A O 1
ATOM 955 N N . GLN A 1 121 ? 2.094 0.304 -16.451 1.00 73.81 121 GLN A N 1
ATOM 956 C CA . GLN A 1 121 ? 1.923 0.973 -17.747 1.00 73.81 121 GLN A CA 1
ATOM 957 C C . GLN A 1 121 ? 1.139 2.289 -17.653 1.00 73.81 121 GLN A C 1
ATOM 959 O O . GLN A 1 121 ? 1.475 3.282 -18.299 1.00 73.81 121 GLN A O 1
ATOM 964 N N . ARG A 1 122 ? 0.092 2.333 -16.820 1.00 74.00 122 ARG A N 1
ATOM 965 C CA . ARG A 1 122 ? -0.673 3.568 -16.581 1.00 74.00 122 ARG A CA 1
ATOM 966 C C . ARG A 1 122 ? 0.144 4.600 -15.811 1.00 74.00 122 ARG A C 1
ATOM 968 O O . ARG A 1 122 ? 0.090 5.773 -16.165 1.00 74.00 122 ARG A O 1
ATOM 975 N N . ALA A 1 123 ? 0.887 4.170 -14.792 1.00 68.12 123 ALA A N 1
ATOM 976 C CA . ALA A 1 123 ? 1.759 5.036 -14.001 1.00 68.12 123 ALA A CA 1
ATOM 977 C C . ALA A 1 123 ? 2.951 5.573 -14.819 1.00 68.12 123 ALA A C 1
ATOM 979 O O . ALA A 1 123 ? 3.402 6.687 -14.581 1.00 68.12 123 ALA A O 1
ATOM 980 N N . ARG A 1 124 ? 3.418 4.805 -15.811 1.00 63.94 124 ARG A N 1
ATOM 981 C CA . ARG A 1 124 ? 4.522 5.127 -16.731 1.00 63.94 124 ARG A CA 1
ATOM 982 C C . ARG A 1 124 ? 4.168 6.101 -17.841 1.00 63.94 124 ARG A C 1
ATOM 984 O O . ARG A 1 124 ? 5.069 6.564 -18.534 1.00 63.94 124 ARG A O 1
ATOM 991 N N . LYS A 1 125 ? 2.884 6.376 -18.080 1.00 59.47 125 LYS A N 1
ATOM 992 C CA . LYS A 1 125 ? 2.430 7.143 -19.246 1.00 59.47 125 LYS A CA 1
ATOM 993 C C . LYS A 1 125 ? 3.025 8.564 -19.222 1.00 59.47 125 LYS A C 1
ATOM 995 O O . LYS A 1 125 ? 2.455 9.460 -18.610 1.00 59.47 125 LYS A O 1
ATOM 1000 N N . GLY A 1 126 ? 4.163 8.748 -19.902 1.00 55.50 126 GLY A N 1
ATOM 1001 C CA . GLY A 1 126 ? 4.925 10.001 -19.975 1.00 55.50 126 GLY A CA 1
ATOM 1002 C C . GLY A 1 126 ? 6.297 10.016 -19.276 1.00 55.50 126 GLY A C 1
ATOM 1003 O O . GLY A 1 126 ? 6.952 11.052 -19.322 1.00 55.50 126 GLY A O 1
ATOM 1004 N N . THR A 1 127 ? 6.762 8.921 -18.659 1.00 59.75 127 THR A N 1
ATOM 1005 C CA . THR A 1 127 ? 8.061 8.873 -17.953 1.00 59.75 127 THR A CA 1
ATOM 1006 C C . THR A 1 127 ? 8.875 7.639 -18.367 1.00 59.75 127 THR A C 1
ATOM 1008 O O . THR A 1 127 ? 8.409 6.520 -18.141 1.00 59.75 127 THR A O 1
ATOM 1011 N N . PRO A 1 128 ? 10.074 7.801 -18.963 1.00 65.75 128 PRO A N 1
ATOM 1012 C CA . PRO A 1 128 ? 10.939 6.673 -19.301 1.00 65.75 128 PRO A CA 1
ATOM 1013 C C . PRO A 1 128 ? 11.422 5.954 -18.034 1.00 65.75 128 PRO A C 1
ATOM 1015 O O . PRO A 1 128 ? 11.757 6.582 -17.032 1.00 65.75 128 PRO A O 1
ATOM 1018 N N . MET A 1 129 ? 11.423 4.622 -18.070 1.00 77.31 129 MET A N 1
ATOM 1019 C CA . MET A 1 129 ? 11.761 3.770 -16.916 1.00 77.31 129 MET A CA 1
ATOM 1020 C C . MET A 1 129 ? 13.194 3.261 -16.943 1.00 77.31 129 MET A C 1
ATOM 1022 O O . MET A 1 129 ? 13.719 2.836 -15.913 1.00 77.31 129 MET A O 1
ATOM 1026 N N . LEU A 1 130 ? 13.816 3.366 -18.110 1.00 80.50 130 LEU A N 1
ATOM 1027 C CA . LEU A 1 130 ? 15.231 3.188 -18.339 1.00 80.50 130 LEU A CA 1
ATOM 1028 C C . LEU A 1 130 ? 15.741 4.467 -18.992 1.00 80.50 130 LEU A C 1
ATOM 1030 O O . LEU A 1 130 ? 15.490 4.712 -20.170 1.00 80.50 130 LEU A O 1
ATOM 1034 N N . GLU A 1 131 ? 16.395 5.313 -18.205 1.00 85.00 131 GLU A N 1
ATOM 1035 C CA . GLU A 1 131 ? 17.208 6.383 -18.772 1.00 85.00 131 GLU A CA 1
ATOM 1036 C C . GLU A 1 131 ? 18.522 5.765 -19.251 1.00 85.00 131 GLU A C 1
ATOM 1038 O O . GLU A 1 131 ? 19.072 4.880 -18.589 1.00 85.00 131 GLU A O 1
ATOM 1043 N N . HIS A 1 132 ? 19.030 6.207 -20.397 1.00 88.44 132 HIS A N 1
ATOM 1044 C CA . HIS A 1 132 ? 20.298 5.714 -20.918 1.00 88.44 132 HIS A CA 1
ATOM 1045 C C . HIS A 1 132 ? 21.093 6.802 -21.624 1.00 88.44 132 HIS A C 1
ATOM 1047 O O . HIS A 1 132 ? 20.538 7.750 -22.181 1.00 88.44 132 HIS A O 1
ATOM 1053 N N . ASN A 1 133 ? 22.411 6.635 -21.618 1.00 89.81 133 ASN A N 1
ATOM 1054 C CA . ASN A 1 133 ? 23.339 7.460 -22.374 1.00 89.81 133 ASN A CA 1
ATOM 1055 C C . ASN A 1 133 ? 24.511 6.608 -22.868 1.00 89.81 133 ASN A C 1
ATOM 1057 O O . ASN A 1 133 ? 25.033 5.785 -22.121 1.00 89.81 133 ASN A O 1
ATOM 1061 N N . LEU A 1 134 ? 24.945 6.834 -24.105 1.00 88.75 134 LEU A N 1
ATOM 1062 C CA . LEU A 1 134 ? 26.150 6.229 -24.659 1.00 88.75 134 LEU A CA 1
ATOM 1063 C C . LEU A 1 134 ? 27.230 7.305 -24.737 1.00 88.75 134 LEU A C 1
ATOM 1065 O O . LEU A 1 134 ? 27.053 8.310 -25.428 1.00 88.75 134 LEU A O 1
ATOM 1069 N N . ASP A 1 135 ? 28.321 7.123 -24.000 1.00 88.19 135 ASP A N 1
ATOM 1070 C CA . ASP A 1 135 ? 29.387 8.120 -23.962 1.00 88.19 135 ASP A CA 1
ATOM 1071 C C . ASP A 1 135 ? 30.357 8.015 -25.153 1.00 88.19 135 ASP A C 1
ATOM 1073 O O . ASP A 1 135 ? 30.299 7.103 -25.982 1.00 88.19 135 ASP A O 1
ATOM 1077 N N . SER A 1 136 ? 31.277 8.978 -25.248 1.00 87.25 136 SER A N 1
ATOM 1078 C CA . SER A 1 136 ? 32.265 9.047 -26.330 1.00 87.25 136 SER A CA 1
ATOM 1079 C C . SER A 1 136 ? 33.278 7.899 -26.336 1.00 87.25 136 SER A C 1
ATOM 1081 O O . SER A 1 136 ? 33.981 7.733 -27.330 1.00 87.25 136 SER A O 1
ATOM 1083 N N . HIS A 1 137 ? 33.384 7.134 -25.248 1.00 89.75 137 HIS A N 1
ATOM 1084 C CA . HIS A 1 137 ? 34.277 5.982 -25.129 1.00 89.75 137 HIS A CA 1
ATOM 1085 C C . HIS A 1 137 ? 33.567 4.667 -25.468 1.00 89.75 137 HIS A C 1
ATOM 1087 O O . HIS A 1 137 ? 34.194 3.614 -25.400 1.00 89.75 137 HIS A O 1
ATOM 1093 N N . GLY A 1 138 ? 32.283 4.714 -25.839 1.00 87.88 138 GLY A N 1
ATOM 1094 C CA . GLY A 1 138 ? 31.497 3.524 -26.148 1.00 87.88 138 GLY A CA 1
ATOM 1095 C C . GLY A 1 138 ? 31.007 2.781 -24.910 1.00 87.88 138 GLY A C 1
ATOM 1096 O O . GLY A 1 138 ? 30.711 1.590 -25.004 1.00 87.88 138 GLY A O 1
ATOM 1097 N N . ILE A 1 139 ? 30.936 3.451 -23.754 1.00 91.75 139 ILE A N 1
ATOM 1098 C CA . ILE A 1 139 ? 30.360 2.881 -22.535 1.00 91.75 139 ILE A CA 1
ATOM 1099 C C . ILE A 1 139 ? 28.886 3.280 -22.453 1.00 91.75 139 ILE A C 1
ATOM 1101 O O . ILE A 1 139 ? 28.534 4.463 -22.504 1.00 91.75 139 ILE A O 1
ATOM 1105 N N . LEU A 1 140 ? 28.017 2.278 -22.320 1.00 91.56 140 LEU A N 1
ATOM 1106 C CA . LEU A 1 140 ? 26.581 2.462 -22.157 1.00 91.56 140 LEU A CA 1
ATOM 1107 C C . LEU A 1 140 ? 26.228 2.610 -20.676 1.00 91.56 140 LEU A C 1
ATOM 1109 O O . LEU A 1 140 ? 26.371 1.669 -19.899 1.00 91.56 140 LEU A O 1
ATOM 1113 N N . HIS A 1 141 ? 25.720 3.776 -20.296 1.00 91.00 141 HIS A N 1
ATOM 1114 C CA . HIS A 1 141 ? 25.217 4.060 -18.956 1.00 91.00 141 HIS A CA 1
ATOM 1115 C C . HIS A 1 141 ? 23.710 3.839 -18.936 1.00 91.00 141 HIS A C 1
ATOM 1117 O O . HIS A 1 141 ? 22.972 4.513 -19.654 1.00 91.00 141 HIS A O 1
ATOM 1123 N N . LEU A 1 142 ? 23.258 2.895 -18.118 1.00 89.19 142 LEU A N 1
ATOM 1124 C CA . LEU A 1 142 ? 21.859 2.561 -17.894 1.00 89.19 142 LEU A CA 1
ATOM 1125 C C . LEU A 1 142 ? 21.457 3.005 -16.495 1.00 89.19 142 LEU A C 1
ATOM 1127 O O . LEU A 1 142 ? 22.101 2.625 -15.519 1.00 89.19 142 LEU A O 1
ATOM 1131 N N . HIS A 1 143 ? 20.365 3.754 -16.392 1.00 86.31 143 HIS A N 1
ATOM 1132 C CA . HIS A 1 143 ? 19.832 4.224 -15.123 1.00 86.31 143 HIS A CA 1
ATOM 1133 C C . HIS A 1 143 ? 18.352 3.823 -14.975 1.00 86.31 143 HIS A C 1
ATOM 1135 O O . HIS A 1 143 ? 17.445 4.569 -15.370 1.00 86.31 143 HIS A O 1
ATOM 1141 N N . PRO A 1 144 ? 18.074 2.618 -14.436 1.00 81.50 144 PRO A N 1
ATOM 1142 C CA . PRO A 1 144 ? 16.716 2.156 -14.183 1.00 81.50 144 PRO A CA 1
ATOM 1143 C C . PRO A 1 144 ? 16.039 3.000 -13.097 1.00 81.50 144 PRO A C 1
ATOM 1145 O O . PRO A 1 144 ? 16.507 3.079 -11.961 1.00 81.50 144 PRO A O 1
ATOM 1148 N N . LYS A 1 145 ? 14.885 3.587 -13.420 1.00 74.69 145 LYS A N 1
ATOM 1149 C CA . LYS A 1 145 ? 14.037 4.323 -12.463 1.00 74.69 145 LYS A CA 1
ATOM 1150 C C . LYS A 1 145 ? 1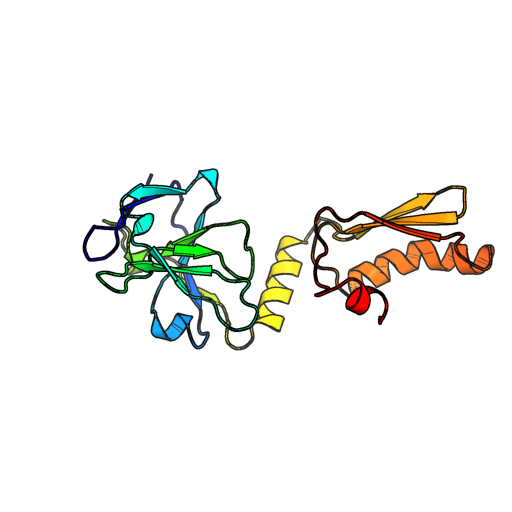2.951 3.442 -11.831 1.00 74.69 145 LYS A C 1
ATOM 1152 O O . LYS A 1 145 ? 12.235 3.893 -10.940 1.00 74.69 145 LYS A O 1
ATOM 1157 N N . GLY A 1 146 ? 12.817 2.191 -12.277 1.00 70.19 146 GLY A N 1
ATOM 1158 C CA . GLY A 1 146 ? 11.828 1.229 -11.789 1.00 70.19 146 GLY A CA 1
ATOM 1159 C C . GLY A 1 146 ? 11.996 -0.163 -12.409 1.00 70.19 146 GLY A C 1
ATOM 1160 O O . GLY A 1 146 ? 13.017 -0.459 -13.022 1.00 70.19 146 GLY A O 1
ATOM 1161 N N . SER A 1 147 ? 10.988 -1.024 -12.245 1.00 69.44 147 SER A N 1
ATOM 1162 C CA . SER A 1 147 ? 10.995 -2.407 -12.753 1.00 69.44 147 SER A CA 1
ATOM 1163 C C . SER A 1 147 ? 10.995 -2.462 -14.281 1.00 69.44 147 SER A C 1
ATOM 1165 O O . SER A 1 147 ? 9.990 -2.125 -14.886 1.00 69.44 147 SER A O 1
ATOM 1167 N N . LEU A 1 148 ? 12.079 -2.886 -14.923 1.00 73.00 148 LEU A N 1
ATOM 1168 C CA . LEU A 1 148 ? 12.193 -2.865 -16.388 1.00 73.00 148 LEU A CA 1
ATOM 1169 C C . LEU A 1 148 ? 11.294 -3.902 -17.081 1.00 73.00 148 LEU A C 1
ATOM 1171 O O . LEU A 1 148 ? 11.044 -4.981 -16.546 1.00 73.00 148 LEU A O 1
ATOM 1175 N N . GLN A 1 149 ? 10.838 -3.572 -18.288 1.00 69.12 149 GLN A N 1
ATOM 1176 C CA . GLN A 1 149 ? 10.036 -4.428 -19.165 1.00 69.12 149 GLN A CA 1
ATOM 1177 C C . GLN A 1 149 ? 10.668 -4.538 -20.553 1.00 69.12 149 GLN A C 1
ATOM 1179 O O . GLN A 1 149 ? 11.562 -3.772 -20.910 1.00 69.12 149 GLN A O 1
ATOM 1184 N N . LYS A 1 150 ? 10.184 -5.481 -21.369 1.00 71.19 150 LYS A N 1
ATOM 1185 C CA . LYS A 1 150 ? 10.724 -5.752 -22.710 1.00 71.19 150 LYS A CA 1
ATOM 1186 C C . LYS A 1 150 ? 10.734 -4.506 -23.603 1.00 71.19 150 LYS A C 1
ATOM 1188 O O . LYS A 1 150 ? 11.653 -4.321 -24.397 1.00 71.19 150 LYS A O 1
ATOM 1193 N N . GLU A 1 151 ? 9.737 -3.643 -23.463 1.00 72.38 151 GLU A N 1
ATOM 1194 C CA . GLU A 1 151 ? 9.595 -2.405 -24.227 1.00 72.38 151 GLU A CA 1
ATOM 1195 C C . GLU A 1 151 ? 10.684 -1.381 -23.876 1.00 72.38 151 GLU A C 1
ATOM 1197 O O . GLU A 1 151 ? 11.144 -0.662 -24.765 1.00 72.38 151 GLU A O 1
ATOM 1202 N N . ASP A 1 152 ? 11.143 -1.357 -22.619 1.00 78.81 152 ASP A N 1
ATOM 1203 C CA . ASP A 1 152 ? 12.241 -0.493 -22.168 1.00 78.81 152 ASP A CA 1
ATOM 1204 C C . ASP A 1 152 ? 13.550 -0.887 -22.882 1.00 78.81 152 ASP A C 1
ATOM 1206 O O . ASP A 1 152 ? 14.276 -0.033 -23.395 1.00 78.81 152 ASP A O 1
ATOM 1210 N N . PHE A 1 153 ? 13.805 -2.193 -23.025 1.00 82.50 153 PHE A N 1
ATOM 1211 C CA . PHE A 1 153 ? 14.949 -2.710 -23.786 1.00 82.50 153 PHE A CA 1
ATOM 1212 C C . PHE A 1 153 ? 14.799 -2.494 -25.295 1.00 82.50 153 PHE A C 1
ATOM 1214 O O . PHE A 1 153 ? 15.779 -2.199 -25.972 1.00 82.50 153 PHE A O 1
ATOM 1221 N N . ALA A 1 154 ? 13.581 -2.578 -25.837 1.00 77.75 154 ALA A N 1
ATOM 1222 C CA . ALA A 1 154 ? 13.335 -2.271 -27.245 1.00 77.75 154 ALA A CA 1
ATOM 1223 C C . ALA A 1 154 ? 13.598 -0.787 -27.573 1.00 77.75 154 ALA A C 1
ATOM 1225 O O . ALA A 1 154 ? 14.006 -0.463 -28.689 1.00 77.75 154 ALA A O 1
ATOM 1226 N N . ALA A 1 155 ? 13.370 0.125 -26.623 1.00 78.75 155 ALA A N 1
ATOM 1227 C CA . ALA A 1 155 ? 13.734 1.535 -26.762 1.00 78.75 155 ALA A CA 1
ATOM 1228 C C . ALA A 1 155 ? 15.255 1.748 -26.674 1.00 78.75 155 ALA A C 1
ATOM 1230 O O . ALA A 1 155 ? 15.812 2.502 -27.475 1.00 78.75 155 ALA A O 1
ATOM 1231 N N . LEU A 1 156 ? 15.924 1.046 -25.755 1.00 85.50 156 LEU A N 1
ATOM 1232 C CA . LEU A 1 156 ? 17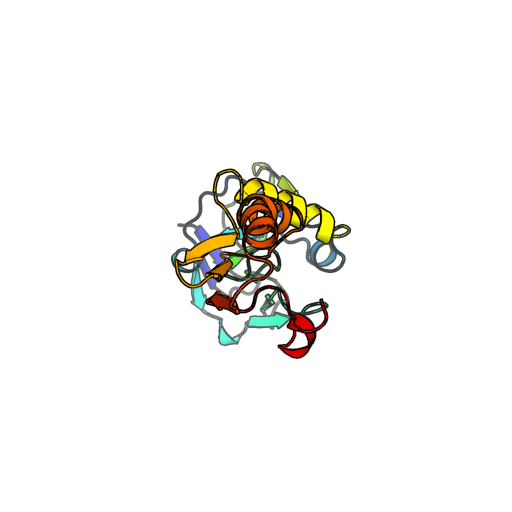.381 1.052 -25.628 1.00 85.50 156 LEU A CA 1
ATOM 1233 C C . LEU A 1 156 ? 18.072 0.553 -26.908 1.00 85.50 156 LEU A C 1
A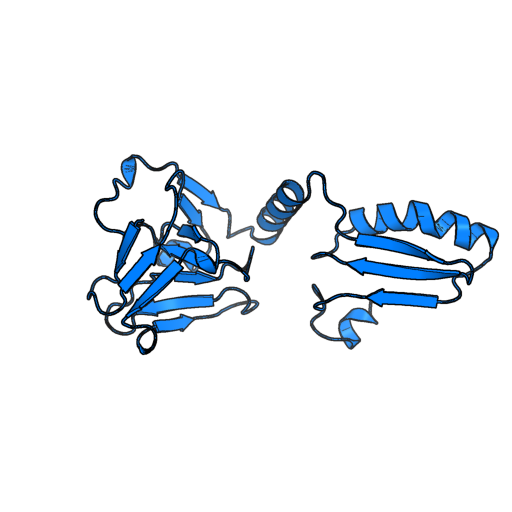TOM 1235 O O . LEU A 1 156 ? 18.957 1.231 -27.429 1.00 85.50 156 LEU A O 1
ATOM 1239 N N . ALA A 1 157 ? 17.621 -0.582 -27.450 1.00 86.19 157 ALA A N 1
ATOM 1240 C CA . ALA A 1 157 ? 18.157 -1.211 -28.659 1.00 86.19 157 ALA A CA 1
ATOM 1241 C C . ALA A 1 157 ? 18.198 -0.240 -29.851 1.00 86.19 157 ALA A C 1
ATOM 1243 O O . ALA A 1 157 ? 19.215 -0.107 -30.521 1.00 86.19 157 ALA A O 1
ATOM 1244 N N . LYS A 1 158 ? 17.153 0.579 -30.036 1.00 84.38 158 LYS A N 1
ATOM 1245 C CA . LYS A 1 158 ? 17.121 1.615 -31.091 1.00 84.38 158 LYS A CA 1
ATOM 1246 C C . LYS A 1 158 ? 18.253 2.642 -30.997 1.00 84.38 158 LYS A C 1
ATOM 1248 O O . LYS A 1 158 ? 18.553 3.294 -31.991 1.00 84.38 158 LYS A O 1
ATOM 1253 N N . THR A 1 159 ? 18.830 2.829 -29.813 1.00 82.62 159 THR A N 1
ATOM 1254 C CA . THR A 1 159 ? 19.953 3.750 -29.590 1.00 82.62 159 THR A CA 1
ATOM 1255 C C . THR A 1 159 ? 21.298 3.039 -29.697 1.00 82.62 159 THR A C 1
ATOM 1257 O O . THR A 1 159 ? 22.257 3.613 -30.204 1.00 82.62 159 THR A O 1
ATOM 1260 N N . VAL A 1 160 ? 21.369 1.801 -29.208 1.00 86.69 160 VAL A N 1
ATOM 1261 C CA . VAL A 1 160 ? 22.619 1.057 -29.027 1.00 86.69 160 VAL A CA 1
ATOM 1262 C C . VAL A 1 160 ? 22.986 0.242 -30.267 1.00 86.69 160 VAL A C 1
ATOM 1264 O O . VAL A 1 1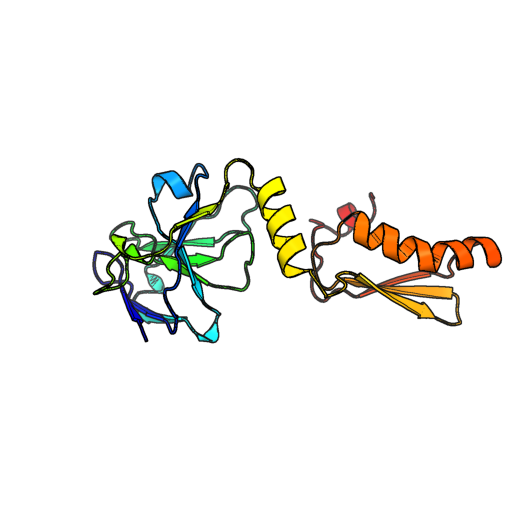60 ? 24.145 0.265 -30.678 1.00 86.69 160 VAL A O 1
ATOM 1267 N N . ASP A 1 161 ? 22.016 -0.408 -30.911 1.00 89.88 161 ASP A N 1
ATOM 1268 C CA . ASP A 1 161 ? 22.259 -1.285 -32.061 1.00 89.88 161 ASP A CA 1
ATOM 1269 C C . ASP A 1 161 ? 22.948 -0.545 -33.222 1.00 89.88 161 ASP A C 1
ATOM 1271 O O . ASP A 1 161 ? 23.956 -1.052 -33.712 1.00 89.88 161 ASP A O 1
ATOM 1275 N N . PRO A 1 162 ? 22.554 0.693 -33.606 1.00 91.12 162 PRO A N 1
ATOM 1276 C CA . PRO A 1 162 ? 23.262 1.427 -34.660 1.00 91.12 162 PRO A CA 1
ATOM 1277 C C . PRO A 1 162 ? 24.728 1.734 -34.325 1.00 91.12 162 PRO A C 1
ATOM 1279 O O . PRO A 1 162 ? 25.556 1.899 -35.224 1.00 91.12 162 PRO A O 1
ATOM 1282 N N . TYR A 1 163 ? 25.066 1.854 -33.037 1.00 88.38 163 TYR A N 1
ATOM 1283 C CA . TYR A 1 163 ? 26.450 2.032 -32.610 1.00 88.38 163 TYR A CA 1
ATOM 1284 C C . TYR A 1 163 ? 27.228 0.721 -32.723 1.00 88.38 163 TYR A C 1
ATOM 1286 O O . TYR A 1 163 ? 28.312 0.727 -33.304 1.00 88.38 163 TYR A O 1
ATOM 1294 N N . ILE A 1 164 ? 26.666 -0.387 -32.226 1.00 88.88 164 ILE A N 1
ATOM 1295 C CA . ILE A 1 164 ? 27.279 -1.721 -32.311 1.00 88.88 164 ILE A CA 1
ATOM 1296 C C . ILE A 1 164 ? 27.503 -2.107 -33.776 1.00 88.88 164 ILE A C 1
ATOM 1298 O O . ILE A 1 164 ? 28.603 -2.504 -34.142 1.00 88.88 164 ILE A O 1
ATOM 1302 N N . GLU A 1 165 ? 26.519 -1.893 -34.649 1.00 90.38 165 GLU A N 1
ATOM 1303 C CA . GLU A 1 165 ? 26.653 -2.148 -36.089 1.00 90.38 165 GLU A CA 1
ATOM 1304 C C . GLU A 1 165 ? 27.797 -1.342 -36.730 1.00 90.38 165 GLU A C 1
ATOM 1306 O O . GLU A 1 165 ? 28.445 -1.812 -37.666 1.00 90.38 165 GLU A O 1
ATOM 1311 N N . LYS A 1 166 ? 28.069 -0.129 -36.230 1.00 88.56 166 LYS A N 1
ATOM 1312 C CA . LYS A 1 166 ? 29.099 0.769 -36.774 1.00 88.56 166 LYS A CA 1
ATOM 1313 C C . LYS A 1 166 ? 30.492 0.546 -36.176 1.00 88.56 166 LYS A C 1
ATOM 1315 O O . LYS A 1 166 ? 31.479 0.737 -36.883 1.00 88.56 166 LYS A O 1
ATOM 1320 N N . GLN A 1 167 ? 30.584 0.250 -34.882 1.00 86.06 167 GLN A N 1
ATOM 1321 C CA . GLN A 1 167 ? 31.841 0.187 -34.118 1.00 86.06 167 GLN A CA 1
ATOM 1322 C C . GLN A 1 167 ? 32.244 -1.245 -33.734 1.00 86.06 167 GLN A C 1
ATOM 1324 O O . GLN A 1 167 ? 33.363 -1.461 -33.276 1.00 86.06 167 GLN A O 1
ATOM 1329 N N . GLY A 1 168 ? 31.367 -2.223 -33.953 1.00 86.81 168 GLY A N 1
ATOM 1330 C CA . GLY A 1 168 ? 31.582 -3.642 -33.681 1.00 86.81 168 GLY A CA 1
ATOM 1331 C C . GLY A 1 168 ? 31.075 -4.085 -32.310 1.00 86.81 168 GLY A C 1
ATOM 1332 O O . GLY A 1 168 ? 30.385 -5.096 -32.234 1.00 86.81 168 GLY A O 1
ATOM 1333 N N . ASP A 1 169 ? 31.389 -3.343 -31.245 1.00 89.00 169 ASP A N 1
ATOM 1334 C CA . ASP A 1 169 ? 30.989 -3.690 -29.874 1.00 89.00 169 ASP A CA 1
ATOM 1335 C C . ASP A 1 169 ? 30.918 -2.450 -28.961 1.00 89.00 169 ASP A C 1
ATOM 1337 O O . ASP A 1 169 ? 31.372 -1.361 -29.325 1.00 89.00 169 ASP A O 1
ATOM 1341 N N . LEU A 1 170 ? 30.356 -2.617 -27.763 1.00 88.88 170 LEU A N 1
ATOM 1342 C CA . LEU A 1 170 ? 30.447 -1.651 -26.671 1.00 88.88 170 LEU A CA 1
ATOM 1343 C C . LEU A 1 170 ? 31.763 -1.833 -25.908 1.00 88.88 170 LEU A C 1
ATOM 1345 O O . LEU A 1 170 ? 32.189 -2.948 -25.623 1.00 88.88 170 LEU A O 1
ATOM 1349 N N . ALA A 1 171 ? 32.373 -0.728 -25.482 1.00 90.75 171 ALA A N 1
ATOM 1350 C CA . ALA A 1 171 ? 33.530 -0.781 -24.588 1.00 90.75 171 ALA A CA 1
ATOM 1351 C C . ALA A 1 171 ? 33.143 -1.236 -23.168 1.00 90.75 171 ALA A C 1
ATOM 1353 O O . ALA A 1 171 ? 33.984 -1.729 -22.416 1.00 90.75 171 ALA A O 1
ATOM 1354 N N . GLY A 1 172 ? 31.871 -1.069 -22.792 1.00 89.56 172 GLY A N 1
ATOM 1355 C CA . GLY A 1 172 ? 31.329 -1.567 -21.534 1.00 89.56 172 GLY A CA 1
ATOM 1356 C C . GLY A 1 172 ? 29.886 -1.138 -21.284 1.00 89.56 172 GLY A C 1
ATOM 1357 O O . GLY A 1 172 ? 29.326 -0.307 -21.999 1.00 89.56 172 GLY A O 1
ATOM 1358 N N . VAL A 1 173 ? 29.296 -1.695 -20.227 1.00 90.75 173 VAL A N 1
ATOM 1359 C CA . VAL A 1 173 ? 27.968 -1.321 -19.725 1.00 90.75 173 VAL A CA 1
ATOM 1360 C C . VAL A 1 173 ? 28.078 -1.002 -18.239 1.00 90.75 173 VAL A C 1
ATOM 1362 O O . VAL A 1 173 ? 28.626 -1.789 -17.468 1.00 90.75 173 VAL A O 1
ATOM 1365 N N . ILE A 1 174 ? 27.543 0.147 -17.836 1.00 89.00 174 ILE A N 1
ATOM 1366 C CA . ILE A 1 174 ? 27.393 0.552 -16.439 1.00 89.00 174 ILE A CA 1
ATOM 1367 C C . ILE A 1 174 ? 25.902 0.613 -16.132 1.00 89.00 174 ILE A C 1
ATOM 1369 O O . ILE A 1 174 ? 25.155 1.318 -16.805 1.00 89.00 174 ILE A O 1
ATOM 1373 N N . VAL A 1 175 ? 25.473 -0.114 -15.100 1.00 85.25 175 VAL A N 1
ATOM 1374 C CA . VAL A 1 175 ? 24.102 -0.053 -14.583 1.00 85.25 175 VAL A CA 1
ATOM 1375 C C . VAL A 1 175 ? 24.127 0.667 -13.242 1.00 85.25 175 VAL A C 1
ATOM 1377 O O . VAL A 1 175 ? 24.616 0.126 -12.251 1.00 85.25 175 VAL A O 1
ATOM 1380 N N . ASP A 1 176 ? 23.602 1.886 -13.218 1.00 83.12 176 ASP A N 1
ATOM 1381 C CA . ASP A 1 176 ? 23.437 2.691 -12.013 1.00 83.12 176 ASP A CA 1
ATOM 1382 C C . ASP A 1 176 ? 21.977 2.630 -11.558 1.00 83.12 176 ASP A C 1
ATOM 1384 O O . ASP A 1 176 ? 21.088 3.213 -12.174 1.00 83.12 176 ASP A O 1
ATOM 1388 N N . ALA A 1 177 ? 21.717 1.891 -10.481 1.00 72.88 177 ALA A N 1
ATOM 1389 C CA . ALA A 1 177 ? 20.389 1.772 -9.900 1.00 72.88 177 ALA A CA 1
ATOM 1390 C C . ALA A 1 177 ? 20.451 2.044 -8.388 1.00 72.88 177 ALA A C 1
ATOM 1392 O O . ALA A 1 177 ? 21.214 1.382 -7.681 1.00 72.88 177 ALA A O 1
ATOM 1393 N N . PRO A 1 178 ? 19.597 2.932 -7.841 1.00 60.41 178 PRO A N 1
ATOM 1394 C CA . PRO A 1 178 ? 19.584 3.217 -6.404 1.00 60.41 178 PRO A CA 1
ATOM 1395 C C . PRO A 1 178 ? 19.163 1.999 -5.561 1.00 60.41 178 PRO A C 1
ATOM 1397 O O . PRO A 1 178 ? 19.490 1.916 -4.377 1.00 60.41 178 PRO A O 1
ATOM 1400 N N . LYS A 1 179 ? 18.424 1.054 -6.160 1.00 62.19 179 LYS A N 1
ATOM 1401 C CA . LYS A 1 179 ? 18.074 -0.269 -5.617 1.00 62.19 179 LYS A CA 1
ATOM 1402 C C . LYS A 1 179 ? 17.962 -1.248 -6.786 1.00 62.19 179 LYS A C 1
ATOM 1404 O O . LYS A 1 179 ? 17.352 -0.884 -7.783 1.00 62.19 179 LYS A O 1
ATOM 1409 N N . PHE A 1 180 ? 18.488 -2.470 -6.655 1.00 57.44 180 PHE A N 1
ATOM 1410 C CA . PHE A 1 180 ? 18.378 -3.521 -7.679 1.00 57.44 180 PHE A CA 1
ATOM 1411 C C . PHE A 1 180 ? 16.905 -3.925 -7.885 1.00 57.44 180 PHE A C 1
ATOM 1413 O O . PHE A 1 180 ? 16.342 -4.608 -7.022 1.00 57.44 180 PHE A O 1
ATOM 1420 N N . PRO A 1 181 ? 16.238 -3.513 -8.980 1.00 51.31 181 PRO A N 1
ATOM 1421 C CA . PRO A 1 181 ? 14.830 -3.797 -9.180 1.00 51.31 181 PRO A CA 1
ATOM 1422 C C . PRO A 1 181 ? 14.697 -5.113 -9.953 1.00 51.31 181 PRO A C 1
ATOM 1424 O O . PRO A 1 181 ? 14.965 -5.163 -11.148 1.00 51.31 181 PRO A O 1
ATOM 1427 N N . GLY A 1 182 ? 14.274 -6.181 -9.273 1.00 55.59 182 GLY A N 1
ATOM 1428 C CA . GLY A 1 182 ? 13.810 -7.405 -9.941 1.00 55.59 182 GLY A CA 1
ATOM 1429 C C . GLY A 1 182 ? 14.818 -8.546 -10.095 1.00 55.59 182 GLY A C 1
ATOM 1430 O O . GLY A 1 182 ? 14.508 -9.505 -10.790 1.00 55.59 182 GLY A O 1
ATOM 1431 N N . TRP A 1 183 ? 15.970 -8.494 -9.423 1.00 58.59 183 TRP A N 1
ATOM 1432 C CA . TRP A 1 183 ? 16.930 -9.602 -9.396 1.00 58.59 183 TRP A CA 1
ATOM 1433 C C . TRP A 1 183 ? 17.226 -9.966 -7.951 1.00 58.59 183 TRP A C 1
ATOM 1435 O O . TRP A 1 183 ? 17.752 -9.147 -7.200 1.00 58.59 183 TRP A O 1
ATOM 1445 N N . ASP A 1 184 ? 16.900 -11.195 -7.559 1.00 53.03 184 ASP A N 1
ATOM 1446 C CA . ASP A 1 184 ? 17.080 -11.654 -6.175 1.00 53.03 184 ASP A CA 1
ATOM 1447 C C . ASP A 1 184 ? 18.566 -11.730 -5.765 1.00 53.03 184 ASP A C 1
ATOM 1449 O O . ASP A 1 184 ? 18.884 -11.868 -4.584 1.00 53.03 184 ASP A O 1
ATOM 1453 N N . SER A 1 185 ? 19.496 -11.646 -6.729 1.00 59.78 185 SER A N 1
ATOM 1454 C CA . SER A 1 185 ? 20.943 -11.590 -6.501 1.00 59.78 185 SER A CA 1
ATOM 1455 C C . SER A 1 185 ? 21.717 -11.073 -7.724 1.00 59.78 185 SER A C 1
ATOM 1457 O O . SER A 1 185 ? 21.204 -11.065 -8.843 1.00 59.78 185 SER A O 1
ATOM 1459 N N . LEU A 1 186 ? 22.999 -10.735 -7.530 1.00 57.16 186 LEU A N 1
ATOM 1460 C CA . LEU A 1 186 ? 23.950 -10.466 -8.621 1.00 57.16 186 LEU A CA 1
ATOM 1461 C C . LEU A 1 186 ? 24.079 -11.663 -9.585 1.00 57.16 186 LEU A C 1
ATOM 1463 O O . LEU A 1 186 ? 24.248 -11.480 -10.785 1.00 57.16 186 LEU A O 1
ATOM 1467 N N . GLY A 1 187 ? 23.958 -12.890 -9.066 1.00 60.12 187 GLY A N 1
ATOM 1468 C CA . GLY A 1 187 ? 23.971 -14.105 -9.883 1.00 60.12 187 GLY A CA 1
ATOM 1469 C C . GLY A 1 187 ? 22.739 -14.227 -10.778 1.00 60.12 187 GLY A C 1
ATOM 1470 O O . GLY A 1 187 ? 22.860 -14.686 -11.906 1.00 60.12 187 GLY A O 1
ATOM 1471 N N . ALA A 1 188 ? 21.576 -13.762 -10.310 1.00 57.19 188 ALA A N 1
ATOM 1472 C CA . ALA A 1 188 ? 20.385 -13.683 -11.148 1.00 57.19 188 ALA A CA 1
ATOM 1473 C C . ALA A 1 188 ? 20.603 -12.681 -12.293 1.00 57.19 188 ALA A C 1
ATOM 1475 O O . ALA A 1 188 ? 20.310 -13.015 -13.433 1.00 57.19 188 ALA A O 1
ATOM 1476 N N . MET A 1 189 ? 21.181 -11.507 -12.003 1.00 53.00 189 MET A N 1
ATOM 1477 C CA . MET A 1 189 ? 21.495 -10.468 -12.998 1.00 53.00 189 MET A CA 1
ATOM 1478 C C . MET A 1 189 ? 22.421 -10.961 -14.118 1.00 53.00 189 MET A C 1
ATOM 1480 O O . MET A 1 189 ? 22.212 -10.618 -15.273 1.00 53.00 189 MET A O 1
ATOM 1484 N N . ALA A 1 190 ? 23.438 -11.761 -13.792 1.00 56.88 190 ALA A N 1
ATOM 1485 C CA . ALA A 1 190 ? 24.401 -12.257 -14.777 1.00 56.88 190 ALA A CA 1
ATOM 1486 C C . ALA A 1 190 ? 23.863 -13.392 -15.675 1.00 56.88 190 ALA A C 1
ATOM 1488 O O . ALA A 1 190 ? 24.542 -13.788 -16.619 1.00 56.88 190 ALA A O 1
ATOM 1489 N N . ALA A 1 191 ? 22.693 -13.957 -15.364 1.00 56.38 191 ALA A N 1
ATOM 1490 C CA . ALA A 1 191 ? 22.162 -15.162 -16.005 1.00 56.38 191 ALA A CA 1
ATOM 1491 C C . ALA A 1 191 ? 21.137 -14.888 -17.123 1.00 56.38 191 ALA A C 1
ATOM 1493 O O . ALA A 1 191 ? 20.447 -15.817 -17.548 1.00 56.38 191 ALA A O 1
ATOM 1494 N N . HIS A 1 192 ? 21.006 -13.641 -17.571 1.00 48.72 192 HIS A N 1
ATOM 1495 C CA . HIS A 1 192 ? 19.931 -13.187 -18.453 1.00 48.72 192 HIS A CA 1
ATOM 1496 C C . HIS A 1 192 ? 20.456 -12.455 -19.680 1.00 48.72 192 HIS A C 1
ATOM 1498 O O . HIS A 1 192 ? 19.716 -12.489 -20.691 1.00 48.72 192 HIS A O 1
#

Secondary structure (DSSP, 8-state):
-EEEE-TTSSSEEEE----S-EEEE-STTHHHHT--EEEE-GGGEEEEE-GGGEEEE--TTS-SEEEEETTT----EEE-SS-TTSEEEEGGGBTT--GGGSPEEEE--TTHHHHHHHHHHHHTTT--SEEEEE-TTSEEEEEE-S---HHHHHHHHHHHHHHHHHHSS-SEEEE--SS--S-SSHHHHTT-

Sequence (192 aa):
MLQGACHCGCVKFEVEAKLDYVVDCNCSSCRRKGALWHPAAEADLEILGGEADLVLYQFNTRTAKHYFCRHCGIHPFIRPRLDPSRWAFNVRCVDGVDLAALKVRHFDGVNWEATAEAYYQRARKGTPMLEHNLDSHGILHLHPKGSLQKEDFAALAKTVDPYIEKQGDLAGVIVDAPKFPGWDSLGAMAAH

Foldseek 3Di:
DWKFADPVRQWIKFFDDDQQAWEQEPDPVRVVLVFTKDKGAPVGMDTPHNPVQWDWDADDVSLKTWTAGVPRRHTQWICDSLHNRIIIGGCVRTPPDPPVPHHYDYQHPVPVVVRSVVVVVVVCVPPQQWDWDQDPQQEIETEGNAADDPVSVVVVCVVNVVVCVVVVDGPYYHYDYPDPHDAPDPVSVVPD

Radius of gyration: 21.39 Å; chains: 1; bounding box: 56×30×58 Å

pLDDT: mean 88.3, std 12.8, range [48.72, 98.75]